Protein AF-A0AAV0K2I2-F1 (afdb_monomer_lite)

Structure (mmCIF, N/CA/C/O backbone):
data_AF-A0AAV0K2I2-F1
#
_entry.id   AF-A0AAV0K2I2-F1
#
loop_
_atom_site.group_PDB
_atom_site.id
_atom_site.type_symbol
_atom_site.label_atom_id
_atom_site.label_alt_id
_atom_site.label_comp_id
_atom_site.label_asym_id
_atom_site.label_entity_id
_atom_site.label_seq_id
_atom_site.pdbx_PDB_ins_code
_atom_site.Cartn_x
_atom_site.Cartn_y
_atom_site.Cartn_z
_atom_site.occupancy
_atom_site.B_iso_or_equiv
_atom_site.auth_seq_id
_atom_site.auth_comp_id
_atom_site.auth_asym_id
_atom_site.auth_atom_id
_atom_site.pdbx_PDB_model_num
ATOM 1 N N . MET A 1 1 ? -30.101 -24.162 49.884 1.00 35.00 1 MET A N 1
ATOM 2 C CA . MET A 1 1 ? -31.297 -24.336 49.032 1.00 35.00 1 MET A CA 1
ATOM 3 C C . MET A 1 1 ? -31.261 -23.247 47.976 1.00 35.00 1 MET A C 1
ATOM 5 O O . MET A 1 1 ? -31.091 -22.089 48.327 1.00 35.00 1 MET A O 1
ATOM 9 N N . SER A 1 2 ? -31.258 -23.671 46.714 1.00 37.03 2 SER A N 1
ATOM 10 C CA . SER A 1 2 ? -30.973 -22.891 45.503 1.00 37.03 2 SER A CA 1
ATOM 11 C C . SER A 1 2 ? -31.998 -21.777 45.268 1.00 37.03 2 SER A C 1
ATOM 13 O O . SER A 1 2 ? -33.196 -22.050 45.290 1.00 37.03 2 SER A O 1
ATOM 15 N N . SER A 1 3 ? -31.547 -20.545 45.021 1.00 38.91 3 SER A N 1
ATOM 16 C CA . SER A 1 3 ? -32.378 -19.459 44.493 1.00 38.91 3 SER A CA 1
ATOM 17 C C . SER A 1 3 ? -32.080 -19.279 43.001 1.00 38.91 3 SER A C 1
ATOM 19 O O . SER A 1 3 ? -31.124 -18.620 42.596 1.00 38.91 3 SER A O 1
ATOM 21 N N . ASP A 1 4 ? -32.918 -19.909 42.178 1.00 37.34 4 ASP A N 1
ATOM 22 C CA . ASP A 1 4 ? -32.893 -19.833 40.719 1.00 37.34 4 ASP A CA 1
ATOM 23 C C . ASP A 1 4 ? -33.157 -18.401 40.226 1.00 37.34 4 ASP A C 1
ATOM 25 O O . ASP A 1 4 ? -34.293 -17.922 40.205 1.00 37.34 4 ASP A O 1
ATOM 29 N N . CYS A 1 5 ? -32.113 -17.724 39.746 1.00 36.72 5 CYS A N 1
ATOM 30 C CA . CYS A 1 5 ? -32.258 -16.500 38.963 1.00 36.72 5 CYS A CA 1
ATOM 31 C C . CYS A 1 5 ? -32.534 -16.875 37.497 1.00 36.72 5 CYS A C 1
ATOM 33 O O . CYS A 1 5 ? -31.628 -16.985 36.668 1.00 36.72 5 CYS A O 1
ATOM 35 N N . LYS A 1 6 ? -33.808 -17.124 37.173 1.00 38.88 6 LYS A N 1
ATOM 36 C CA . LYS A 1 6 ? -34.256 -17.351 35.792 1.00 38.88 6 LYS A CA 1
ATOM 37 C C . LYS A 1 6 ? -34.177 -16.044 34.996 1.00 38.88 6 LYS A C 1
ATOM 39 O O . LYS A 1 6 ? -35.023 -15.161 35.126 1.00 38.88 6 LYS A O 1
ATOM 44 N N . SER A 1 7 ? -33.160 -15.955 34.143 1.00 47.47 7 SER A N 1
ATOM 45 C CA . SER A 1 7 ? -33.037 -14.979 33.057 1.00 47.47 7 SER A CA 1
ATOM 46 C C . SER A 1 7 ? -34.308 -14.967 32.194 1.00 47.47 7 SER A C 1
ATOM 48 O O . SER A 1 7 ? -34.624 -15.941 31.509 1.00 47.47 7 SER A O 1
ATOM 50 N N . ARG A 1 8 ? -35.061 -13.861 32.231 1.00 41.09 8 ARG A N 1
ATOM 51 C CA . ARG A 1 8 ? -36.208 -13.612 31.344 1.00 41.09 8 ARG A CA 1
ATOM 52 C C . ARG A 1 8 ? -35.704 -13.230 29.947 1.00 41.09 8 ARG A C 1
ATOM 54 O O . ARG A 1 8 ? -35.604 -12.047 29.627 1.00 41.09 8 ARG A O 1
ATOM 61 N N . ARG A 1 9 ? -35.428 -14.217 29.088 1.00 47.22 9 ARG A N 1
ATOM 62 C CA . ARG A 1 9 ? -35.436 -13.998 27.631 1.00 47.22 9 ARG A CA 1
ATOM 63 C C . ARG A 1 9 ? -36.891 -13.838 27.191 1.00 47.22 9 ARG A C 1
ATOM 65 O O . ARG A 1 9 ? -37.672 -14.777 27.289 1.00 47.22 9 ARG A O 1
ATOM 72 N N . ARG A 1 10 ? -37.268 -12.633 26.755 1.00 46.03 10 ARG A N 1
ATOM 73 C CA . ARG A 1 10 ? -38.544 -12.396 26.068 1.00 46.03 10 ARG A CA 1
ATOM 74 C C . ARG A 1 10 ? -38.481 -13.105 24.713 1.00 46.03 10 ARG A C 1
ATOM 76 O O . ARG A 1 10 ? -37.777 -12.643 23.822 1.00 46.03 10 ARG A O 1
ATOM 83 N N . GLU A 1 11 ? -39.192 -14.219 24.573 1.00 44.47 11 GLU A N 1
ATOM 84 C CA . GLU A 1 11 ? -39.529 -14.784 23.266 1.00 44.47 11 GLU A CA 1
ATOM 85 C C . GLU A 1 11 ? -40.553 -13.861 22.605 1.00 44.47 11 GLU A C 1
ATOM 87 O O . GLU A 1 11 ? -41.747 -13.913 22.896 1.00 44.47 11 GLU A O 1
ATOM 92 N N . ASN A 1 12 ? -40.071 -12.965 21.747 1.00 46.53 12 ASN A N 1
ATOM 93 C CA . ASN A 1 12 ? -40.931 -12.179 20.879 1.00 46.53 12 ASN A CA 1
ATOM 94 C C . ASN A 1 12 ? -41.186 -13.004 19.609 1.00 46.53 12 ASN A C 1
ATOM 96 O O . ASN A 1 12 ? -40.369 -13.013 18.693 1.00 46.53 12 ASN A O 1
ATOM 100 N N . LYS A 1 13 ? -42.296 -13.750 19.576 1.00 50.81 13 LYS A N 1
ATOM 101 C CA . LYS A 1 13 ? -42.836 -14.329 18.338 1.00 50.81 13 LYS A CA 1
ATOM 102 C C . LYS A 1 13 ? -43.574 -13.228 17.577 1.00 50.81 13 LYS A C 1
ATOM 104 O O . LYS A 1 13 ? -44.761 -13.014 17.795 1.00 50.81 13 LYS A O 1
ATOM 109 N N . GLY A 1 14 ? -42.870 -12.530 16.700 1.00 45.06 14 GLY A N 1
ATOM 110 C CA . GLY A 1 14 ? -43.462 -11.572 15.773 1.00 45.06 14 GLY A CA 1
ATOM 111 C C . GLY A 1 14 ? -42.484 -11.332 14.642 1.00 45.06 14 GLY A C 1
ATOM 112 O O . GLY A 1 14 ? -41.418 -10.809 14.927 1.00 45.06 14 GLY A O 1
ATOM 113 N N . SER A 1 15 ? -42.848 -11.791 13.435 1.00 50.81 15 SER A N 1
ATOM 114 C CA . SER A 1 15 ? -42.159 -11.622 12.141 1.00 50.81 15 SER A CA 1
ATOM 115 C C . SER A 1 15 ? -40.630 -11.695 12.192 1.00 50.81 15 SER A C 1
ATOM 117 O O . SER A 1 15 ? -39.989 -10.778 12.691 1.00 50.81 15 SER A O 1
ATOM 119 N N . GLU A 1 16 ? -40.034 -12.734 11.602 1.00 58.53 16 GLU A N 1
ATOM 120 C CA . GLU A 1 16 ? -38.605 -12.741 11.262 1.00 58.53 16 GLU A CA 1
ATOM 121 C C . GLU A 1 16 ? -38.302 -11.600 10.269 1.00 58.53 16 GLU A C 1
ATOM 123 O O . GLU A 1 16 ? -38.146 -11.807 9.068 1.00 58.53 16 GLU A O 1
ATOM 128 N N . GLU A 1 17 ? -38.243 -10.359 10.753 1.00 65.50 17 GLU A N 1
ATOM 129 C CA . GLU A 1 17 ? -37.518 -9.296 10.087 1.00 65.50 17 GLU A CA 1
ATOM 130 C C . GLU A 1 17 ? -36.063 -9.737 10.119 1.00 65.50 17 GLU A C 1
ATOM 132 O O . GLU A 1 17 ? -35.371 -9.637 11.133 1.00 65.50 17 GLU A O 1
ATOM 137 N N . VAL A 1 18 ? -35.633 -10.338 9.011 1.00 73.69 18 VAL A N 1
ATOM 138 C CA . VAL A 1 18 ? -34.246 -10.723 8.791 1.00 73.69 18 VAL A CA 1
ATOM 139 C C . VAL A 1 18 ? -33.391 -9.502 9.115 1.00 73.69 18 VAL A C 1
ATOM 141 O O . VAL A 1 18 ? -33.524 -8.470 8.461 1.00 73.69 18 VAL A O 1
ATOM 144 N N . ASP A 1 19 ? -32.522 -9.598 10.121 1.00 79.56 19 ASP A N 1
ATOM 145 C CA . ASP A 1 19 ? -31.570 -8.534 10.444 1.00 79.56 19 ASP A CA 1
ATOM 146 C C . ASP A 1 19 ? -30.532 -8.450 9.317 1.00 79.56 19 ASP A C 1
ATOM 148 O O . ASP A 1 19 ? -29.495 -9.117 9.318 1.00 79.56 19 ASP A O 1
ATOM 152 N N . ARG A 1 20 ? -30.855 -7.672 8.283 1.00 83.31 20 ARG A N 1
ATOM 153 C CA . ARG A 1 20 ? -30.043 -7.576 7.065 1.00 83.31 20 ARG A CA 1
ATOM 154 C C . ARG A 1 20 ? -28.715 -6.868 7.314 1.00 83.31 20 ARG A C 1
ATOM 156 O O . ARG A 1 20 ? -27.783 -7.106 6.560 1.00 83.31 20 ARG A O 1
ATOM 163 N N . ILE A 1 21 ? -28.625 -6.016 8.340 1.00 82.25 21 ILE A N 1
ATOM 164 C CA . ILE A 1 21 ? -27.429 -5.215 8.640 1.00 82.25 21 ILE A CA 1
ATOM 165 C C . ILE A 1 21 ? -26.379 -6.074 9.347 1.00 82.25 21 ILE A C 1
ATOM 167 O O . ILE A 1 21 ? -25.196 -6.003 9.008 1.00 82.25 21 ILE A O 1
ATOM 171 N N . SER A 1 22 ? -26.790 -6.916 10.298 1.00 83.12 22 SER A N 1
ATOM 172 C CA . SER A 1 22 ? -25.872 -7.839 10.981 1.00 83.12 22 SER A CA 1
ATOM 173 C C . SER A 1 22 ? -25.414 -9.003 10.106 1.00 83.12 22 SER A C 1
ATOM 175 O O . SER A 1 22 ? -24.335 -9.540 10.351 1.00 83.12 22 SER A O 1
ATOM 177 N N . ASN A 1 23 ? -26.218 -9.379 9.107 1.00 85.94 23 ASN A N 1
ATOM 178 C CA . ASN A 1 23 ? -25.956 -10.494 8.193 1.00 85.94 23 ASN A CA 1
ATOM 179 C C . ASN A 1 23 ? -25.194 -10.090 6.917 1.00 85.94 23 ASN A C 1
ATOM 181 O O . ASN A 1 23 ? -25.041 -10.912 6.012 1.00 85.94 23 ASN A O 1
ATOM 185 N N . LEU A 1 24 ? -24.731 -8.839 6.810 1.00 89.31 24 LEU A N 1
ATOM 186 C CA . LEU A 1 24 ? -23.852 -8.440 5.712 1.00 89.31 24 LEU A CA 1
ATOM 187 C C . LEU A 1 24 ? -22.537 -9.242 5.753 1.00 89.31 24 LEU A C 1
ATOM 189 O O . LEU A 1 24 ? -22.028 -9.509 6.845 1.00 89.31 24 LEU A O 1
ATOM 193 N N . PRO A 1 25 ? -21.954 -9.584 4.588 1.00 88.94 25 PRO A N 1
ATOM 194 C CA . PRO A 1 25 ? -20.613 -10.155 4.532 1.00 88.94 25 PRO A CA 1
ATOM 195 C C . PRO A 1 25 ? -19.591 -9.251 5.230 1.00 88.94 25 PRO A C 1
ATOM 197 O O . PRO A 1 25 ? -19.688 -8.021 5.144 1.00 88.94 25 PRO A O 1
ATOM 200 N N . ASP A 1 26 ? -18.598 -9.858 5.886 1.00 83.50 26 ASP A N 1
ATOM 201 C CA . ASP A 1 26 ? -17.554 -9.140 6.627 1.00 83.50 26 ASP A CA 1
ATOM 202 C C . ASP A 1 26 ? -16.884 -8.077 5.729 1.00 83.50 26 ASP A C 1
ATOM 204 O O . ASP A 1 26 ? -16.671 -6.945 6.163 1.00 83.50 26 ASP A O 1
ATOM 208 N N . GLU A 1 27 ? -16.630 -8.398 4.455 1.00 79.25 27 GLU A N 1
ATOM 209 C CA . GLU A 1 27 ? -16.032 -7.496 3.462 1.00 79.25 27 GLU A CA 1
ATOM 210 C C . GLU A 1 27 ? -16.876 -6.236 3.221 1.00 79.25 27 GLU A C 1
ATOM 212 O O . GLU A 1 27 ? -16.339 -5.131 3.166 1.00 79.25 27 GLU A O 1
ATOM 217 N N . VAL A 1 28 ? -18.201 -6.378 3.141 1.00 84.62 28 VAL A N 1
ATOM 218 C CA . VAL A 1 28 ? -19.115 -5.248 2.910 1.00 84.62 28 VAL A CA 1
ATOM 219 C C . VAL A 1 28 ? -19.164 -4.345 4.137 1.00 84.62 28 VAL A C 1
ATOM 221 O O . VAL A 1 28 ? -19.110 -3.122 4.018 1.00 84.62 28 VAL A O 1
ATOM 224 N N . ILE A 1 29 ? -19.214 -4.928 5.338 1.00 84.75 29 ILE A N 1
ATOM 225 C CA . ILE A 1 29 ? -19.166 -4.151 6.582 1.00 84.75 29 ILE A CA 1
ATOM 226 C C . ILE A 1 29 ? -17.834 -3.397 6.679 1.00 84.75 29 ILE A C 1
ATOM 228 O O . ILE A 1 29 ? -17.813 -2.236 7.092 1.00 84.75 29 ILE A O 1
ATOM 232 N N . HIS A 1 30 ? -16.725 -4.019 6.268 1.00 76.50 30 HIS A N 1
ATOM 233 C CA . HIS A 1 30 ? -15.424 -3.356 6.203 1.00 76.50 30 HIS A CA 1
ATOM 234 C C . HIS A 1 30 ? -15.412 -2.165 5.253 1.00 76.50 30 HIS A C 1
ATOM 236 O O . HIS A 1 30 ? -14.915 -1.107 5.638 1.00 76.50 30 HIS A O 1
ATOM 242 N N . GLU A 1 31 ? -15.962 -2.308 4.050 1.00 78.06 31 GLU A N 1
ATOM 243 C CA . GLU A 1 31 ? -16.073 -1.196 3.107 1.00 78.06 31 GLU A CA 1
ATOM 244 C C . GLU A 1 31 ? -16.923 -0.063 3.680 1.00 78.06 31 GLU A C 1
ATOM 246 O O . GLU A 1 31 ? -16.496 1.089 3.650 1.00 78.06 31 GLU A O 1
ATOM 251 N N . ILE A 1 32 ? -18.067 -0.374 4.297 1.00 85.38 32 ILE A N 1
ATOM 252 C CA . ILE A 1 32 ? -18.914 0.645 4.929 1.00 85.38 32 ILE A CA 1
ATOM 253 C C . ILE A 1 32 ? -18.153 1.364 6.044 1.00 85.38 32 ILE A C 1
ATOM 255 O O . ILE A 1 32 ? -18.104 2.591 6.051 1.00 85.38 32 ILE A O 1
ATOM 259 N N . LEU A 1 33 ? -17.511 0.626 6.955 1.00 79.38 33 LEU A N 1
ATOM 260 C CA . LEU A 1 33 ? -16.693 1.213 8.020 1.00 79.38 33 LEU A CA 1
ATOM 261 C C . LEU A 1 33 ? -15.549 2.074 7.461 1.00 79.38 33 LEU A C 1
ATOM 263 O O . LEU A 1 33 ? -15.186 3.069 8.085 1.00 79.38 33 LEU A O 1
ATOM 267 N N . ALA A 1 34 ? -15.011 1.717 6.291 1.00 70.88 34 ALA A N 1
ATOM 268 C CA . ALA A 1 34 ? -13.969 2.463 5.593 1.00 70.88 34 ALA A CA 1
ATOM 269 C C . ALA A 1 34 ? -14.430 3.734 4.887 1.00 70.88 34 ALA A C 1
ATOM 271 O O . ALA A 1 34 ? -13.595 4.604 4.624 1.00 70.88 34 ALA A O 1
ATOM 272 N N . LEU A 1 35 ? -15.726 3.842 4.609 1.00 76.69 35 LEU A N 1
ATOM 273 C CA . LEU A 1 35 ? -16.360 5.030 4.047 1.00 76.69 35 LEU A CA 1
ATOM 274 C C . LEU A 1 35 ? -16.794 6.034 5.122 1.00 76.69 35 LEU A C 1
ATOM 276 O O . LEU A 1 35 ? -17.149 7.161 4.788 1.00 76.69 35 LEU A O 1
ATOM 280 N N . LEU A 1 36 ? -16.778 5.652 6.402 1.00 78.50 36 LEU A N 1
ATOM 281 C CA . LEU A 1 36 ? -17.102 6.567 7.494 1.00 78.50 36 LEU A CA 1
ATOM 282 C C . LEU A 1 36 ? -15.967 7.580 7.687 1.00 78.50 36 LEU A C 1
ATOM 284 O O . LEU A 1 36 ? -14.796 7.212 7.768 1.00 78.50 36 LEU A O 1
ATOM 288 N N . ASN A 1 37 ? -16.330 8.859 7.798 1.00 59.50 37 ASN A N 1
ATOM 289 C CA . ASN A 1 37 ? -15.407 9.999 7.733 1.00 59.50 37 ASN A CA 1
ATOM 290 C C . ASN A 1 37 ? -14.627 10.227 9.033 1.00 59.50 37 ASN A C 1
ATOM 292 O O . ASN A 1 37 ? -13.905 11.211 9.167 1.00 59.50 37 ASN A O 1
ATOM 296 N N . SER A 1 38 ? -14.846 9.392 10.052 1.00 65.31 38 SER A N 1
ATOM 297 C CA . SER A 1 38 ? -14.036 9.439 11.260 1.00 65.31 38 SER A CA 1
ATOM 298 C C . SER A 1 38 ? -14.051 8.116 12.031 1.00 65.31 38 SER A C 1
ATOM 300 O O . SER A 1 38 ? -15.064 7.404 12.056 1.00 65.31 38 SER A O 1
ATOM 302 N N . PRO A 1 39 ? -12.993 7.832 12.815 1.00 68.62 39 PRO A N 1
ATOM 303 C CA . PRO A 1 39 ? -12.967 6.708 13.750 1.00 68.62 39 PRO A CA 1
ATOM 304 C C . PRO A 1 39 ? -14.129 6.743 14.754 1.00 68.62 39 PRO A C 1
ATOM 306 O O . PRO A 1 39 ? -14.561 5.702 15.251 1.00 68.62 39 PRO A O 1
ATOM 309 N N . ARG A 1 40 ? -14.651 7.941 15.058 1.00 70.44 40 ARG A N 1
ATOM 310 C CA . ARG A 1 40 ? 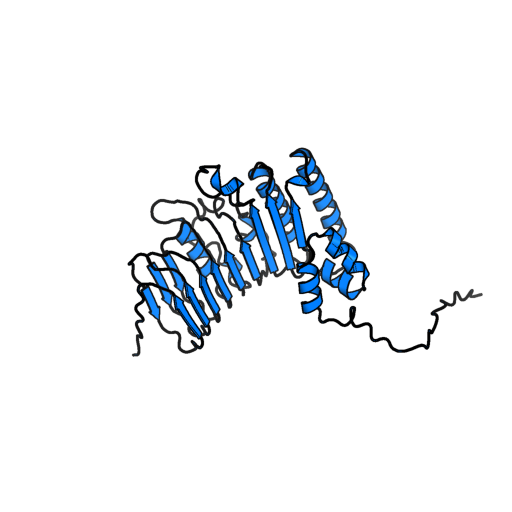-15.801 8.142 15.948 1.00 70.44 40 ARG A CA 1
ATOM 311 C C . ARG A 1 40 ? -17.095 7.634 15.320 1.00 70.44 40 ARG A C 1
ATOM 313 O O . ARG A 1 40 ? -17.890 7.010 16.015 1.00 70.44 40 ARG A O 1
ATOM 320 N N . GLU A 1 41 ? -17.321 7.915 14.043 1.00 76.56 41 GLU A N 1
ATOM 321 C CA . GLU A 1 41 ? -18.481 7.408 13.304 1.00 76.56 41 GLU A CA 1
ATOM 322 C C . GLU A 1 41 ? -18.409 5.893 13.154 1.00 76.56 41 GLU A C 1
ATOM 324 O O . GLU A 1 41 ? -19.384 5.209 13.453 1.00 76.56 41 GLU A O 1
ATOM 329 N N . ALA A 1 42 ? -17.228 5.364 12.831 1.00 76.62 42 ALA A N 1
ATOM 330 C CA . ALA A 1 42 ? -16.989 3.927 12.782 1.00 76.62 42 ALA A CA 1
ATOM 331 C C . ALA A 1 42 ? -17.255 3.244 14.133 1.00 76.62 42 ALA A C 1
ATOM 333 O O . ALA A 1 42 ? -17.938 2.222 14.190 1.00 76.62 42 ALA A O 1
ATOM 334 N N . ALA A 1 43 ? -16.823 3.851 15.243 1.00 76.38 43 ALA A N 1
ATOM 335 C CA . ALA A 1 43 ? -17.129 3.353 16.581 1.00 76.38 43 ALA A CA 1
ATOM 336 C C . ALA A 1 43 ? -18.635 3.394 16.904 1.00 76.38 43 ALA A C 1
ATOM 338 O O . ALA A 1 43 ? -19.140 2.484 17.558 1.00 76.38 43 ALA A O 1
ATOM 339 N N . LYS A 1 44 ? -19.374 4.412 16.443 1.00 82.00 44 LYS A N 1
ATOM 340 C CA . LYS A 1 44 ? -20.837 4.471 16.612 1.00 82.00 44 LYS A CA 1
ATOM 341 C C . LYS A 1 44 ? -21.547 3.397 15.787 1.00 82.00 44 LYS A C 1
ATOM 343 O O . LYS A 1 44 ? -22.409 2.711 16.322 1.00 82.00 44 LYS A O 1
ATOM 348 N N . ALA A 1 45 ? -21.153 3.215 14.526 1.00 84.44 45 ALA A N 1
ATOM 349 C CA . ALA A 1 45 ? -21.676 2.155 13.663 1.00 84.44 45 ALA A CA 1
ATOM 350 C C . ALA A 1 45 ? -21.376 0.758 14.230 1.00 84.44 45 ALA A C 1
ATOM 352 O O . ALA A 1 45 ? -22.158 -0.170 14.066 1.00 84.44 45 ALA A O 1
ATOM 353 N N . SER A 1 46 ? -20.285 0.617 14.986 1.00 82.62 46 SER A N 1
ATOM 354 C CA . SER A 1 46 ? -19.927 -0.635 15.653 1.00 82.62 46 SER A CA 1
ATOM 355 C C . SER A 1 46 ? -20.960 -1.116 16.691 1.00 82.62 46 SER A C 1
ATOM 357 O O . SER A 1 46 ? -20.959 -2.288 17.048 1.00 82.62 46 SER A O 1
ATOM 359 N N . ILE A 1 47 ? -21.870 -0.238 17.141 1.00 85.56 47 ILE A N 1
ATOM 360 C CA . ILE A 1 47 ? -22.959 -0.566 18.078 1.00 85.56 47 ILE A CA 1
ATOM 361 C C . ILE A 1 47 ? -24.101 -1.322 17.375 1.00 85.56 47 ILE A C 1
ATOM 363 O O . ILE A 1 47 ? -24.891 -1.976 18.051 1.00 85.56 47 ILE A O 1
ATOM 367 N N . LEU A 1 48 ? -24.174 -1.276 16.036 1.00 84.81 48 LEU A N 1
ATOM 368 C CA . LEU A 1 48 ? -25.247 -1.905 15.255 1.00 84.81 48 LEU A CA 1
ATOM 369 C C . LEU A 1 48 ? -25.351 -3.411 15.516 1.00 84.81 48 LEU A C 1
ATOM 371 O O . LEU A 1 48 ? -26.460 -3.928 15.603 1.00 84.81 48 LEU A O 1
ATOM 375 N N . SER A 1 49 ? -24.221 -4.105 15.693 1.00 86.44 49 SER A N 1
ATOM 376 C CA . SER A 1 49 ? -24.206 -5.491 16.165 1.00 86.44 49 SER A CA 1
ATOM 377 C C . SER A 1 49 ? -22.831 -5.942 16.653 1.00 86.44 49 SER A C 1
ATOM 379 O O . SER A 1 49 ? -21.812 -5.278 16.444 1.00 86.44 49 SER A O 1
ATOM 381 N N . SER A 1 50 ? -22.775 -7.120 17.278 1.00 82.06 50 SER A N 1
ATOM 382 C CA . SER A 1 50 ? -21.517 -7.744 17.703 1.00 82.06 50 SER A CA 1
ATOM 383 C C . SER A 1 50 ? -20.561 -8.014 16.533 1.00 82.06 50 SER A C 1
ATOM 385 O O . SER A 1 50 ? -19.345 -7.913 16.714 1.00 82.06 50 SER A O 1
ATOM 387 N N . THR A 1 51 ? -21.084 -8.295 15.333 1.00 85.75 51 THR A N 1
ATOM 388 C CA . THR A 1 51 ? -20.293 -8.459 14.104 1.00 85.75 51 THR A CA 1
ATOM 389 C C . THR A 1 51 ? -19.603 -7.151 13.733 1.00 85.75 51 THR A C 1
ATOM 391 O O . THR A 1 51 ? -18.384 -7.133 13.573 1.00 85.75 51 THR A O 1
ATOM 394 N N . TRP A 1 52 ? -20.343 -6.040 13.695 1.00 89.31 52 TRP A N 1
ATOM 395 C CA . TRP A 1 52 ? -19.795 -4.715 13.393 1.00 89.31 52 TRP A CA 1
ATOM 396 C C . TRP A 1 52 ? -18.757 -4.274 14.431 1.00 89.31 52 TRP A C 1
ATOM 398 O O . TRP A 1 52 ? -17.684 -3.790 14.067 1.00 89.31 52 TRP A O 1
ATOM 408 N N . PHE A 1 53 ? -19.017 -4.521 15.719 1.00 82.56 53 PHE A N 1
ATOM 409 C CA . PHE A 1 53 ? -18.046 -4.292 16.791 1.00 82.56 53 PHE A CA 1
ATOM 410 C C . PHE A 1 53 ? -16.756 -5.096 16.607 1.00 82.56 53 PHE A C 1
ATOM 412 O O . PHE A 1 53 ? -15.650 -4.553 16.713 1.00 82.56 53 PHE A O 1
ATOM 419 N N . ARG A 1 54 ? -16.886 -6.392 16.306 1.00 84.50 54 ARG A N 1
ATOM 420 C CA . ARG A 1 54 ? -15.751 -7.288 16.065 1.00 84.50 54 ARG A CA 1
ATOM 421 C C . ARG A 1 54 ? -14.921 -6.829 14.866 1.00 84.50 54 ARG A C 1
ATOM 423 O O . ARG A 1 54 ? -13.693 -6.815 14.951 1.00 84.50 54 ARG A O 1
ATOM 430 N N . LEU A 1 55 ? -15.576 -6.433 13.777 1.00 81.12 55 LEU A N 1
ATOM 431 C CA . LEU A 1 55 ? -14.914 -6.007 12.545 1.00 81.12 55 LEU A CA 1
ATOM 432 C C . LEU A 1 55 ? -14.222 -4.654 12.692 1.00 81.12 55 LEU A C 1
ATOM 434 O O . LEU A 1 55 ? -13.054 -4.539 12.321 1.00 81.12 55 LEU A O 1
ATOM 438 N N . TRP A 1 56 ? -14.873 -3.678 13.330 1.00 80.69 56 TRP A N 1
ATOM 439 C CA . TRP A 1 56 ? -14.251 -2.396 13.672 1.00 80.69 56 TRP A CA 1
ATOM 440 C C . TRP A 1 56 ? -12.992 -2.581 14.533 1.00 80.69 56 TRP A C 1
ATOM 442 O O . TRP A 1 56 ? -11.982 -1.909 14.324 1.00 80.69 56 TRP A O 1
ATOM 452 N N . ARG A 1 57 ? -13.007 -3.545 15.465 1.00 76.31 57 ARG A N 1
ATOM 453 C CA . ARG A 1 57 ? -11.825 -3.900 16.266 1.00 76.31 57 ARG A CA 1
ATOM 454 C C . ARG A 1 57 ? -10.716 -4.603 15.479 1.00 76.31 57 ARG A C 1
ATOM 456 O O . ARG A 1 57 ? -9.554 -4.458 15.850 1.00 76.31 57 ARG A O 1
ATOM 463 N N . SER A 1 58 ? -11.050 -5.383 14.452 1.00 76.94 58 SER A N 1
ATOM 464 C CA . SER A 1 58 ? -10.069 -6.142 13.665 1.00 76.94 58 SER A CA 1
ATOM 465 C C . SER A 1 58 ? -9.422 -5.302 12.549 1.00 76.94 58 SER A C 1
ATOM 467 O O . SER A 1 58 ? -8.289 -5.591 12.166 1.00 76.94 58 SER A O 1
ATOM 469 N N . TYR A 1 59 ? -10.096 -4.243 12.082 1.00 75.50 59 TYR A N 1
ATOM 470 C CA . TYR A 1 59 ? -9.629 -3.334 11.024 1.00 75.50 59 TYR A CA 1
ATOM 471 C C . TYR A 1 59 ? -9.778 -1.865 11.453 1.00 75.50 59 TYR A C 1
ATOM 473 O O . TYR A 1 59 ? -10.591 -1.129 10.886 1.00 75.50 59 TYR A O 1
ATOM 481 N N . PRO A 1 60 ? -9.043 -1.409 12.481 1.00 73.25 60 PRO A N 1
ATOM 482 C CA . PRO A 1 60 ? -9.107 -0.021 12.899 1.00 73.25 60 PRO A CA 1
ATOM 483 C C . PRO A 1 60 ? -8.640 0.922 11.787 1.00 73.25 60 PRO A C 1
ATOM 485 O O . PRO A 1 60 ? -7.566 0.759 11.201 1.00 73.25 60 PRO A O 1
ATOM 488 N N . ILE A 1 61 ? -9.443 1.959 11.570 1.00 73.00 61 ILE A N 1
ATOM 489 C CA . ILE A 1 61 ? -9.087 3.123 10.767 1.00 73.00 61 ILE A CA 1
ATOM 490 C C . ILE A 1 61 ? -8.790 4.245 11.746 1.00 73.00 61 ILE A C 1
ATOM 492 O O . ILE A 1 61 ? -9.633 4.606 12.568 1.00 73.00 61 ILE A O 1
ATOM 496 N N . LEU A 1 62 ? -7.563 4.743 11.694 1.00 74.62 62 LEU A N 1
ATOM 497 C CA . LEU A 1 62 ? -7.047 5.790 12.555 1.00 74.62 62 LEU A CA 1
ATOM 498 C C . LEU A 1 62 ? -6.803 7.019 11.689 1.00 74.62 62 LEU A C 1
ATOM 500 O O . LEU A 1 62 ? -5.875 7.040 10.886 1.00 74.62 62 LEU A O 1
ATOM 504 N N . GLU A 1 63 ? -7.663 8.016 11.829 1.00 73.62 63 GLU A N 1
ATOM 505 C CA . GLU A 1 63 ? -7.583 9.254 11.063 1.00 73.62 63 GLU A CA 1
ATOM 506 C C . GLU A 1 63 ? -7.217 10.410 11.982 1.00 73.62 63 GLU A C 1
ATOM 508 O O . GLU A 1 63 ? -7.845 10.625 13.024 1.00 73.62 63 GLU A O 1
ATOM 513 N N . PHE A 1 64 ? -6.172 11.126 11.588 1.00 72.38 64 PHE A N 1
A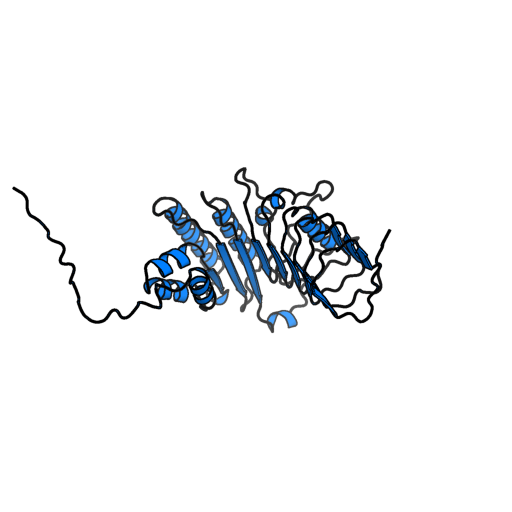TOM 514 C CA . PHE A 1 64 ? -5.558 12.187 12.361 1.00 72.38 64 PHE A CA 1
ATOM 515 C C . PHE A 1 64 ? -5.611 13.474 11.561 1.00 72.38 64 PHE A C 1
ATOM 517 O O . PHE A 1 64 ? -4.970 13.586 10.519 1.00 72.38 64 PHE A O 1
ATOM 524 N N . HIS A 1 65 ? -6.350 14.452 12.076 1.00 73.19 65 HIS A N 1
ATOM 525 C CA . HIS A 1 65 ? -6.361 15.793 11.508 1.00 73.19 65 HIS A CA 1
ATOM 526 C C . HIS A 1 65 ? -5.483 16.695 12.356 1.00 73.19 65 HIS A C 1
ATOM 528 O O . HIS A 1 65 ? -5.628 16.747 13.580 1.00 73.19 65 HIS A O 1
ATOM 534 N N . ASP A 1 66 ? -4.615 17.456 11.708 1.00 68.94 66 ASP A N 1
ATOM 535 C CA . ASP A 1 66 ? -3.733 18.386 12.401 1.00 68.94 66 ASP A CA 1
ATOM 536 C C . ASP A 1 66 ? -4.511 19.499 13.145 1.00 68.94 66 ASP A C 1
ATOM 538 O O . ASP A 1 66 ? -4.086 20.033 14.169 1.00 68.94 66 ASP A O 1
ATOM 542 N N . THR A 1 67 ? -5.738 19.780 12.711 1.00 67.31 67 THR A N 1
ATOM 543 C CA . THR A 1 67 ? -6.666 20.698 13.381 1.00 67.31 67 THR A CA 1
ATOM 544 C C . THR A 1 67 ? -7.157 20.214 14.747 1.00 67.31 67 THR A C 1
ATOM 546 O O . THR A 1 67 ? -7.636 21.030 15.538 1.00 67.31 67 THR A O 1
ATOM 549 N N . GLN A 1 68 ? -7.036 18.918 15.055 1.00 68.62 68 GLN A N 1
ATOM 550 C CA . GLN A 1 68 ? -7.480 18.346 16.332 1.00 68.62 68 GLN A CA 1
ATOM 551 C C . GLN A 1 68 ? -6.540 18.674 17.494 1.00 68.62 68 GLN A C 1
ATOM 553 O O . GLN A 1 68 ? -6.946 18.554 18.652 1.00 68.62 68 GLN A O 1
ATOM 558 N N . PHE A 1 69 ? -5.307 19.105 17.218 1.00 67.12 69 PHE A N 1
ATOM 559 C CA . PHE A 1 69 ? -4.312 19.342 18.256 1.00 67.12 69 PHE A CA 1
ATOM 560 C C . PHE A 1 69 ? -3.806 20.777 18.193 1.00 67.12 69 PHE A C 1
ATOM 562 O O . PHE A 1 69 ? -3.462 21.308 17.141 1.00 67.12 69 PHE A O 1
ATOM 569 N N . LYS A 1 70 ? -3.789 21.421 19.361 1.00 67.56 70 LYS A N 1
ATOM 570 C CA . LYS A 1 70 ? -3.467 22.847 19.497 1.00 67.56 70 LYS A CA 1
ATOM 571 C C . LYS A 1 70 ? -1.971 23.096 19.717 1.00 67.56 70 LYS A C 1
ATOM 573 O O . LYS A 1 70 ? -1.535 24.238 19.640 1.00 67.56 70 LYS A O 1
ATOM 578 N N . SER A 1 71 ? -1.195 22.056 20.039 1.00 68.00 71 SER A N 1
ATOM 579 C CA . SER A 1 71 ? 0.247 22.144 20.313 1.00 68.00 71 SER A CA 1
ATOM 580 C C . SER A 1 71 ? 0.956 20.785 20.235 1.00 68.00 71 SER A C 1
ATOM 582 O O . SER A 1 71 ? 0.337 19.735 20.427 1.00 68.00 71 SER A O 1
ATOM 584 N N . THR A 1 72 ? 2.284 20.791 20.081 1.00 65.44 72 THR A N 1
ATOM 585 C CA . THR A 1 72 ? 3.143 19.591 20.159 1.00 65.44 72 THR A CA 1
ATOM 586 C C . THR A 1 72 ? 2.937 18.790 21.448 1.00 65.44 72 THR A C 1
ATOM 588 O O . THR A 1 72 ? 2.978 17.560 21.439 1.00 65.44 72 THR A O 1
ATOM 591 N N . GLN A 1 73 ? 2.672 19.469 22.568 1.00 72.06 73 GLN A N 1
ATOM 592 C CA . GLN A 1 73 ? 2.439 18.812 23.854 1.00 72.06 73 GLN A CA 1
ATOM 593 C C . GLN A 1 73 ? 1.117 18.035 23.870 1.00 72.06 73 GLN A C 1
ATOM 595 O O . GLN A 1 73 ? 1.054 16.942 24.431 1.00 72.06 73 GLN A O 1
ATOM 600 N N . SER A 1 74 ? 0.076 18.559 23.212 1.00 70.88 74 SER A N 1
ATOM 601 C CA . SER A 1 74 ? -1.196 17.842 23.066 1.00 70.88 74 SER A CA 1
ATOM 602 C C . SER A 1 74 ? -1.069 16.592 22.190 1.00 70.88 74 SER A C 1
ATOM 604 O O . SER A 1 74 ? -1.709 15.586 22.489 1.00 70.88 74 SER A O 1
ATOM 606 N N . VAL A 1 75 ? -0.176 16.607 21.191 1.00 65.44 75 VAL A N 1
ATOM 607 C CA . VAL A 1 75 ? 0.169 15.406 20.415 1.00 65.44 75 VAL A CA 1
ATOM 608 C C . VAL A 1 75 ? 0.854 14.387 21.316 1.00 65.44 75 VAL A C 1
ATOM 610 O O . VAL A 1 75 ? 0.333 13.288 21.466 1.00 65.44 75 VAL A O 1
ATOM 613 N N . LYS A 1 76 ? 1.949 14.759 22.000 1.00 68.50 76 LYS A N 1
ATOM 614 C CA . LYS A 1 76 ? 2.679 13.863 22.922 1.00 68.50 76 LYS A CA 1
ATOM 615 C C . LYS A 1 76 ? 1.764 13.219 23.971 1.00 68.50 76 LYS A C 1
ATOM 617 O O . LYS A 1 76 ? 1.845 12.014 24.193 1.00 68.50 76 LYS A O 1
ATOM 622 N N . GLY A 1 77 ? 0.868 14.004 24.576 1.00 70.75 77 GLY A N 1
ATOM 623 C CA . GLY A 1 77 ? -0.115 13.508 25.546 1.00 70.75 77 GLY A CA 1
ATOM 624 C C . GLY A 1 77 ? -1.153 12.557 24.938 1.00 70.75 77 GLY A C 1
ATOM 625 O O . GLY A 1 77 ? -1.575 11.590 25.575 1.00 70.75 77 GLY A O 1
ATOM 626 N N . PHE A 1 78 ? -1.548 12.780 23.686 1.00 71.38 78 PHE A N 1
ATOM 627 C CA . PHE A 1 78 ? -2.387 11.832 22.964 1.00 71.38 78 PHE A CA 1
ATOM 628 C C . PHE A 1 78 ? -1.636 10.540 22.640 1.00 71.38 78 PHE A C 1
ATOM 630 O O . PHE A 1 78 ? -2.197 9.469 22.859 1.00 71.38 78 PHE A O 1
ATOM 637 N N . VAL A 1 79 ? -0.376 10.612 22.186 1.00 66.12 79 VAL A N 1
ATOM 638 C CA . VAL A 1 79 ? 0.446 9.422 21.898 1.00 66.12 79 VAL A CA 1
ATOM 639 C C . VAL A 1 79 ? 0.604 8.565 23.144 1.00 66.12 79 VAL A C 1
ATOM 641 O O . VAL A 1 79 ? 0.397 7.357 23.081 1.00 66.12 79 VAL A O 1
ATOM 644 N N . SER A 1 80 ? 0.916 9.174 24.292 1.00 68.62 80 SER A N 1
ATOM 645 C CA . SER A 1 80 ? 1.069 8.440 25.551 1.00 68.62 80 SER A CA 1
ATOM 646 C C . SER A 1 80 ? -0.241 7.774 25.980 1.00 68.62 80 SER A C 1
ATOM 648 O O . SER A 1 80 ? -0.242 6.598 26.338 1.00 68.62 80 SER A O 1
ATOM 650 N N . THR A 1 81 ? -1.370 8.475 25.843 1.00 69.12 81 THR A N 1
ATOM 651 C CA . THR A 1 81 ? -2.705 7.925 26.125 1.00 69.12 81 THR A CA 1
ATOM 652 C C . THR A 1 81 ? -3.072 6.797 25.156 1.00 69.12 81 THR A C 1
ATOM 654 O O . THR A 1 81 ? -3.648 5.782 25.554 1.00 69.12 81 THR A O 1
ATOM 657 N N . ALA A 1 82 ? -2.764 6.959 23.868 1.00 66.25 82 ALA A N 1
ATOM 658 C CA . ALA A 1 82 ? -2.986 5.944 22.850 1.00 66.25 82 ALA A CA 1
ATOM 659 C C . ALA A 1 82 ? -2.139 4.707 23.157 1.00 66.25 82 ALA A C 1
ATOM 661 O O . ALA A 1 82 ? -2.696 3.616 23.236 1.00 66.25 82 ALA A O 1
ATOM 662 N N . ARG A 1 83 ? -0.840 4.883 23.426 1.00 66.62 83 ARG A N 1
ATOM 663 C CA . ARG A 1 83 ? 0.096 3.838 23.858 1.00 66.62 83 ARG A CA 1
ATOM 664 C C . ARG A 1 83 ? -0.448 3.075 25.062 1.00 66.62 83 ARG A C 1
ATOM 666 O O . ARG A 1 83 ? -0.587 1.862 24.986 1.00 66.62 83 ARG A O 1
ATOM 673 N N . GLU A 1 84 ? -0.861 3.767 26.121 1.00 67.44 84 GLU A N 1
ATOM 674 C CA . GLU A 1 84 ? -1.452 3.152 27.316 1.00 67.44 84 GLU A CA 1
ATOM 675 C C . GLU A 1 84 ? -2.720 2.341 26.987 1.00 67.44 84 GLU A C 1
ATOM 677 O O . GLU A 1 84 ? -2.857 1.184 27.392 1.00 67.44 84 GLU A O 1
ATOM 682 N N . LYS A 1 85 ? -3.646 2.907 26.201 1.00 65.12 85 LYS A N 1
ATOM 683 C CA . LYS A 1 85 ? -4.884 2.221 25.795 1.00 65.12 85 LYS A CA 1
ATOM 684 C C . LYS A 1 85 ? -4.624 1.035 24.863 1.00 65.12 85 LYS A C 1
ATOM 686 O O . LYS A 1 85 ? -5.334 0.034 24.956 1.00 65.12 85 LYS A O 1
ATOM 691 N N . PHE A 1 86 ? -3.647 1.130 23.964 1.00 60.94 86 PHE A N 1
ATOM 692 C CA . PHE A 1 86 ? -3.256 0.041 23.070 1.00 60.94 86 PHE A CA 1
ATOM 693 C C . PHE A 1 86 ? -2.560 -1.089 23.834 1.00 60.94 86 PHE A C 1
ATOM 695 O O . PHE A 1 86 ? -2.914 -2.245 23.597 1.00 60.94 86 PHE A O 1
ATOM 702 N N . SER A 1 87 ? -1.685 -0.771 24.793 1.00 61.94 87 SER A N 1
ATOM 703 C CA . SER A 1 87 ? -1.035 -1.751 25.676 1.00 61.94 87 SER A CA 1
ATOM 704 C C . SER A 1 87 ? -2.029 -2.456 26.605 1.00 61.94 87 SER A C 1
ATOM 706 O O . SER A 1 87 ? -1.938 -3.663 26.808 1.00 61.94 87 SER A O 1
ATOM 708 N N . ARG A 1 88 ? -3.051 -1.753 27.114 1.00 58.56 88 ARG A N 1
ATOM 709 C CA . ARG A 1 88 ? -4.141 -2.384 27.888 1.00 58.56 88 ARG A CA 1
ATOM 710 C C . ARG A 1 88 ? -5.019 -3.315 27.046 1.00 58.56 88 ARG A C 1
ATOM 712 O O . ARG A 1 88 ? -5.608 -4.255 27.568 1.00 58.56 88 ARG A O 1
ATOM 719 N N . ARG A 1 89 ? -5.127 -3.071 25.735 1.00 56.12 89 ARG A N 1
ATOM 720 C CA . ARG A 1 89 ? -5.904 -3.923 24.816 1.00 56.12 89 ARG A CA 1
ATOM 721 C C . ARG A 1 89 ? -5.206 -5.237 24.461 1.00 56.12 89 ARG A C 1
ATOM 723 O O . ARG A 1 89 ? -5.894 -6.134 23.987 1.00 56.12 89 ARG A O 1
ATOM 730 N N . SER A 1 90 ? -3.891 -5.359 24.654 1.00 53.19 90 SER A N 1
ATOM 731 C CA . SER A 1 90 ? -3.149 -6.601 24.372 1.00 53.19 90 SER A CA 1
ATOM 732 C C . SER A 1 90 ? -3.388 -7.730 25.379 1.00 53.19 90 SER A C 1
ATOM 734 O O . SER A 1 90 ? -3.041 -8.860 25.062 1.00 53.19 90 SER A O 1
ATOM 736 N N . ASP A 1 91 ? -3.994 -7.453 26.537 1.00 48.84 91 ASP A N 1
ATOM 737 C CA . ASP A 1 91 ? -4.036 -8.407 27.657 1.00 48.84 91 ASP A CA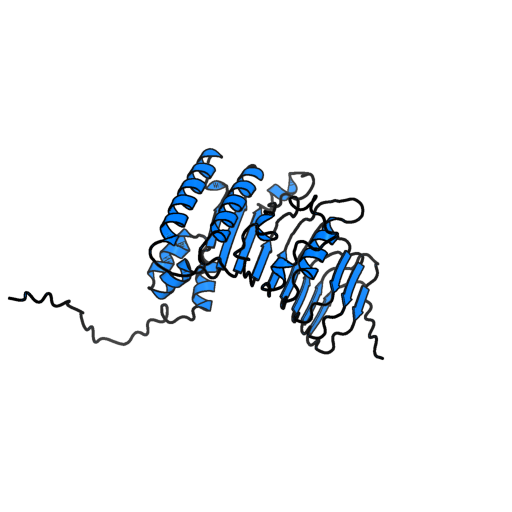 1
ATOM 738 C C . ASP A 1 91 ? -5.364 -9.199 27.767 1.00 48.84 91 ASP A C 1
ATOM 740 O O . ASP A 1 91 ? -5.361 -10.392 28.033 1.00 48.84 91 ASP A O 1
ATOM 744 N N . GLY A 1 92 ? -6.533 -8.605 27.478 1.00 51.22 92 GLY A N 1
ATOM 745 C CA . GLY A 1 92 ? -7.794 -9.191 27.986 1.00 51.22 92 GLY A CA 1
ATOM 746 C C . GLY A 1 92 ? -8.839 -9.736 27.002 1.00 51.22 92 GLY A C 1
ATOM 747 O O . GLY A 1 92 ? -9.704 -10.499 27.416 1.00 51.22 92 GLY A O 1
ATOM 748 N N . THR A 1 93 ? -8.868 -9.328 25.725 1.00 53.25 93 THR A N 1
ATOM 749 C CA . THR A 1 93 ? -9.986 -9.684 24.809 1.00 53.25 93 THR A CA 1
ATOM 750 C C . THR A 1 93 ? -9.511 -9.856 23.361 1.00 53.25 93 THR A C 1
ATOM 752 O O . THR A 1 93 ? -9.454 -8.902 22.584 1.00 53.25 93 THR A O 1
ATOM 755 N N . LEU A 1 94 ? -9.132 -11.091 23.016 1.00 60.50 94 LEU A N 1
ATOM 756 C CA . LEU A 1 94 ? -8.445 -11.513 21.787 1.00 60.50 94 LEU A CA 1
ATOM 757 C C . LEU A 1 94 ? -9.303 -11.368 20.514 1.00 60.50 94 LEU A C 1
ATOM 759 O O . LEU A 1 94 ? -9.858 -12.340 20.011 1.00 60.50 94 LEU A O 1
ATOM 763 N N . ILE A 1 95 ? -9.370 -10.166 19.942 1.00 65.31 95 ILE A N 1
ATOM 764 C CA . ILE A 1 95 ? -9.679 -10.004 18.512 1.00 65.31 95 ILE A CA 1
ATOM 765 C C . ILE A 1 95 ? -8.365 -9.645 17.812 1.00 65.31 95 ILE A C 1
ATOM 767 O O . ILE A 1 95 ? -7.844 -8.549 18.040 1.00 65.31 95 ILE A O 1
ATOM 771 N N . PRO A 1 96 ? -7.793 -10.550 16.994 1.00 71.00 96 PRO A N 1
ATOM 772 C CA . PRO A 1 96 ? -6.609 -10.249 16.204 1.00 71.00 96 PRO A CA 1
ATOM 773 C C . PRO A 1 96 ? -6.873 -9.065 15.273 1.00 71.00 96 PRO A C 1
ATOM 775 O O . PRO A 1 96 ? -7.901 -9.006 14.590 1.00 71.00 96 PRO A O 1
ATOM 778 N N . MET A 1 97 ? -5.934 -8.125 15.237 1.00 74.94 97 MET A N 1
ATOM 779 C CA . MET A 1 97 ? -5.969 -7.026 14.280 1.00 74.94 97 MET A CA 1
ATOM 780 C C . MET A 1 97 ? -5.492 -7.577 12.937 1.00 74.94 97 MET A C 1
ATOM 782 O O . MET A 1 97 ? -4.358 -8.038 12.838 1.00 74.94 97 MET A O 1
ATOM 786 N N . LYS A 1 98 ? -6.364 -7.599 11.930 1.00 79.19 98 LYS A N 1
ATOM 787 C CA . LYS A 1 98 ? -6.050 -8.115 10.593 1.00 79.19 98 LYS A CA 1
ATOM 788 C C . LYS A 1 98 ? -5.428 -7.029 9.718 1.00 79.19 98 LYS A C 1
ATOM 790 O O . LYS A 1 98 ? -4.432 -7.304 9.052 1.00 79.19 98 LYS A O 1
ATOM 795 N N . ALA A 1 99 ? -5.945 -5.806 9.795 1.00 79.62 99 ALA A N 1
ATOM 796 C CA . ALA A 1 99 ? -5.403 -4.651 9.090 1.00 79.62 99 ALA A CA 1
ATOM 797 C C . ALA A 1 99 ? -5.358 -3.415 9.984 1.00 79.62 99 ALA A C 1
ATOM 799 O O . ALA A 1 99 ? -6.061 -3.341 10.989 1.00 79.62 99 ALA A O 1
ATOM 800 N N . VAL A 1 100 ? -4.581 -2.416 9.586 1.00 80.00 100 VAL A N 1
ATOM 801 C CA . VAL A 1 100 ? -4.678 -1.063 10.130 1.00 80.00 100 VAL A CA 1
ATOM 802 C C . VAL A 1 100 ? -4.552 -0.055 9.000 1.00 80.00 100 VAL A C 1
ATOM 804 O O . VAL A 1 100 ? -3.659 -0.158 8.158 1.00 80.00 100 VAL A O 1
ATOM 807 N N . ARG A 1 101 ? -5.448 0.932 8.989 1.00 81.69 101 ARG A N 1
ATOM 808 C CA . ARG A 1 101 ? -5.330 2.096 8.114 1.00 81.69 101 ARG A CA 1
ATOM 809 C C . ARG A 1 101 ? -5.011 3.319 8.954 1.00 81.69 101 ARG A C 1
ATOM 811 O O . ARG A 1 101 ? -5.726 3.600 9.912 1.00 81.69 101 ARG A O 1
ATOM 818 N N . ILE A 1 102 ? -3.964 4.044 8.586 1.00 78.62 102 ILE A N 1
ATOM 819 C CA . ILE A 1 102 ? -3.542 5.279 9.233 1.00 78.62 102 ILE A CA 1
ATOM 820 C C . ILE A 1 102 ? -3.601 6.406 8.207 1.00 78.62 102 ILE A C 1
ATOM 822 O O . ILE A 1 102 ? -2.894 6.382 7.203 1.00 78.62 102 ILE A O 1
ATOM 826 N N . LYS A 1 103 ? -4.458 7.390 8.464 1.00 77.06 103 LYS A N 1
ATOM 827 C CA . LYS A 1 103 ? -4.634 8.573 7.625 1.00 77.06 103 LYS A CA 1
ATOM 828 C C . LYS A 1 103 ? -4.159 9.816 8.365 1.00 77.06 103 LYS A C 1
ATOM 830 O O . LYS A 1 103 ? -4.582 10.054 9.495 1.00 77.06 103 LYS A O 1
ATOM 835 N N . PHE A 1 104 ? -3.331 10.616 7.713 1.00 73.75 104 PHE A N 1
ATOM 836 C CA . PHE A 1 104 ? -2.936 11.944 8.170 1.00 73.75 104 PHE A CA 1
ATOM 837 C C . PHE A 1 104 ? -3.570 12.989 7.272 1.00 73.75 104 PHE A C 1
ATOM 839 O O . PHE A 1 104 ? -3.411 12.908 6.065 1.00 73.75 104 PHE A O 1
ATOM 846 N N . ASN A 1 105 ? -4.250 13.972 7.846 1.00 73.00 105 ASN A N 1
ATOM 847 C CA . ASN A 1 105 ? -4.816 15.100 7.122 1.00 73.00 105 ASN A CA 1
ATOM 848 C C . ASN A 1 105 ? -4.203 16.393 7.676 1.00 73.00 105 ASN A C 1
ATOM 850 O O . ASN A 1 105 ? -4.407 16.737 8.845 1.00 73.00 105 ASN A O 1
ATOM 854 N N . VAL A 1 106 ? -3.401 17.072 6.855 1.00 68.88 106 VAL A N 1
ATOM 855 C CA . VAL A 1 106 ? -2.603 18.238 7.260 1.00 68.88 106 VAL A CA 1
ATOM 856 C C . VAL A 1 106 ? -3.147 19.503 6.584 1.00 68.88 106 VAL A C 1
ATOM 858 O O . VAL A 1 106 ? -3.025 19.667 5.368 1.00 68.88 106 VAL A O 1
ATOM 861 N N . GLN A 1 107 ? -3.734 20.407 7.377 1.00 68.88 107 GLN A N 1
ATOM 862 C CA . GLN A 1 107 ? -4.432 21.627 6.943 1.00 68.88 107 GLN A CA 1
ATOM 863 C C . GLN A 1 107 ? -3.818 22.936 7.471 1.00 68.88 107 GLN A C 1
ATOM 865 O O . GLN A 1 107 ? -4.050 23.997 6.901 1.00 68.88 107 GLN A O 1
ATOM 870 N N . LYS A 1 108 ? -3.084 22.924 8.587 1.00 61.03 108 LYS A N 1
ATOM 871 C CA . LYS A 1 108 ? -2.674 24.125 9.345 1.00 61.03 108 LYS A CA 1
ATOM 872 C C . LYS A 1 108 ? -1.171 24.222 9.627 1.00 61.03 108 LYS A C 1
ATOM 874 O O . LYS A 1 108 ? -0.777 25.031 10.464 1.00 61.03 108 LYS A O 1
ATOM 879 N N . LYS A 1 109 ? -0.328 23.476 8.895 1.00 61.41 109 LYS A N 1
ATOM 880 C CA . LYS A 1 109 ? 1.147 23.455 9.046 1.00 61.41 109 LYS A CA 1
ATOM 881 C C . LYS A 1 109 ? 1.587 22.981 10.440 1.00 61.41 109 LYS A C 1
ATOM 883 O O . LYS A 1 109 ? 2.175 23.728 11.220 1.00 61.41 109 LYS A O 1
ATOM 888 N N . TRP A 1 110 ? 1.362 21.713 10.765 1.00 58.59 110 TRP A N 1
ATOM 889 C CA . TRP A 1 110 ? 2.218 21.092 11.777 1.00 58.59 110 TRP A CA 1
ATOM 890 C C . TRP A 1 110 ? 3.652 20.941 11.257 1.00 58.59 110 TRP A C 1
ATOM 892 O O . TRP A 1 110 ? 3.833 20.671 10.067 1.00 58.59 110 TRP A O 1
ATOM 902 N N . PRO A 1 111 ? 4.668 21.051 12.132 1.00 58.81 111 PRO A N 1
ATOM 903 C CA . PRO A 1 111 ? 5.999 20.543 11.831 1.00 58.81 111 PRO A CA 1
ATOM 904 C C . PRO A 1 111 ? 5.895 19.062 11.450 1.00 58.81 111 PRO A C 1
ATOM 906 O O . PRO A 1 111 ? 5.398 18.245 12.233 1.00 58.81 111 PRO A O 1
ATOM 909 N N . LEU A 1 112 ? 6.328 18.718 10.234 1.00 58.16 112 LEU A N 1
ATOM 910 C CA . LEU A 1 112 ? 6.270 17.351 9.707 1.00 58.16 112 LEU A CA 1
ATOM 911 C C . LEU A 1 112 ? 7.031 16.364 10.606 1.00 58.16 112 LEU A C 1
ATOM 913 O O . LEU A 1 112 ? 6.657 15.193 10.651 1.00 58.16 112 LEU A O 1
ATOM 917 N N . GLU A 1 113 ? 8.018 16.836 11.381 1.00 59.62 113 GLU A N 1
ATOM 918 C CA . GLU A 1 113 ? 8.761 16.002 12.332 1.00 59.62 113 GLU A CA 1
ATOM 919 C C . GLU A 1 113 ? 7.875 15.439 13.456 1.00 59.62 113 GLU A C 1
ATOM 921 O O . GLU A 1 113 ? 8.130 14.357 13.983 1.00 59.62 113 GLU A O 1
ATOM 926 N N . ILE A 1 114 ? 6.813 16.157 13.837 1.00 62.94 114 ILE A N 1
ATOM 927 C CA . ILE A 1 114 ? 5.882 15.702 14.879 1.00 62.94 114 ILE A CA 1
ATOM 928 C C . ILE A 1 114 ? 4.971 14.606 14.325 1.00 62.94 114 ILE A C 1
ATOM 930 O O . ILE A 1 114 ? 4.718 13.617 15.014 1.00 62.94 114 ILE A O 1
ATOM 934 N N . CYS A 1 115 ? 4.509 14.754 13.079 1.00 62.72 115 CYS A N 1
ATOM 935 C CA . CYS A 1 115 ? 3.741 13.718 12.391 1.00 62.72 115 CYS A CA 1
ATOM 936 C C . CYS A 1 115 ? 4.581 12.448 12.202 1.00 62.72 115 CYS A C 1
ATOM 938 O O . CYS A 1 115 ? 4.087 11.359 12.491 1.00 62.72 115 CYS A O 1
ATOM 940 N N . SER A 1 116 ? 5.845 12.588 11.772 1.00 63.09 116 SER A N 1
ATOM 941 C CA . SER A 1 116 ? 6.778 11.461 11.619 1.00 63.09 116 SER A CA 1
ATOM 942 C C . SER A 1 116 ? 7.039 10.749 12.935 1.00 63.09 116 SER A C 1
ATOM 944 O O . SER A 1 116 ? 6.821 9.547 13.016 1.00 63.09 116 SER A O 1
ATOM 946 N N . ALA A 1 117 ? 7.388 11.479 13.997 1.00 67.00 117 ALA A N 1
ATOM 947 C CA . ALA A 1 117 ? 7.634 10.868 15.301 1.00 67.00 117 ALA A CA 1
ATOM 948 C C . ALA A 1 117 ? 6.399 10.124 15.841 1.00 67.00 117 ALA A C 1
ATOM 950 O O . ALA A 1 117 ? 6.516 9.031 16.391 1.00 67.00 117 ALA A O 1
ATOM 951 N N . PHE A 1 118 ? 5.200 10.685 15.652 1.00 70.06 118 PHE A N 1
ATOM 952 C CA . PHE A 1 118 ? 3.963 10.037 16.076 1.00 70.06 118 PHE A CA 1
ATOM 953 C C . PHE A 1 118 ? 3.676 8.737 15.318 1.00 70.06 118 PHE A C 1
ATOM 955 O O . PHE A 1 118 ? 3.267 7.745 15.926 1.00 70.06 118 PHE A O 1
ATOM 962 N N . LEU A 1 119 ? 3.851 8.727 13.996 1.00 69.19 119 LEU A N 1
ATOM 963 C CA . LEU A 1 119 ? 3.616 7.514 13.224 1.00 69.19 119 LEU A CA 1
ATOM 964 C C . LEU A 1 119 ? 4.716 6.473 13.461 1.00 69.19 119 LEU A C 1
ATOM 966 O O . LEU A 1 119 ? 4.391 5.291 13.503 1.00 69.19 119 LEU A O 1
ATOM 970 N N . ASP A 1 120 ? 5.963 6.885 13.690 1.00 70.12 120 ASP A N 1
ATOM 971 C CA . ASP A 1 120 ? 7.037 5.989 14.126 1.00 70.12 120 ASP A CA 1
ATOM 972 C C . ASP A 1 120 ? 6.634 5.267 15.423 1.00 70.12 120 ASP A C 1
ATOM 974 O O . ASP A 1 120 ? 6.645 4.034 15.473 1.00 70.12 120 ASP A O 1
ATOM 978 N N . ASP A 1 121 ? 6.155 6.017 16.424 1.00 70.88 121 ASP A N 1
ATOM 979 C CA . ASP A 1 121 ? 5.632 5.466 17.678 1.00 70.88 121 ASP A CA 1
ATOM 980 C C . ASP A 1 121 ? 4.443 4.518 17.439 1.00 70.88 121 ASP A C 1
ATOM 982 O O . ASP A 1 121 ? 4.350 3.452 18.049 1.00 70.88 121 ASP A O 1
ATOM 986 N N . MET A 1 122 ? 3.507 4.889 16.562 1.00 71.81 122 MET A N 1
ATOM 987 C CA . MET A 1 122 ? 2.327 4.073 16.258 1.00 71.81 122 MET A CA 1
ATOM 988 C C . MET A 1 122 ? 2.678 2.795 15.500 1.00 71.81 122 MET A C 1
ATOM 990 O O . MET A 1 122 ? 2.129 1.738 15.805 1.00 71.81 122 MET A O 1
ATOM 994 N N . LEU A 1 123 ? 3.585 2.862 14.530 1.00 71.75 123 LEU A N 1
ATOM 995 C CA . LEU A 1 123 ? 4.036 1.699 13.778 1.00 71.75 123 LEU A CA 1
ATOM 996 C C . LEU A 1 123 ? 4.852 0.764 14.656 1.00 71.75 123 LEU A C 1
ATOM 998 O O . LEU A 1 123 ? 4.664 -0.444 14.555 1.00 71.75 123 LEU A O 1
ATOM 1002 N N . GLU A 1 124 ? 5.664 1.286 15.575 1.00 69.56 124 GLU A N 1
ATOM 1003 C CA . GLU A 1 124 ? 6.316 0.478 16.605 1.00 69.56 124 GLU A CA 1
ATOM 1004 C C . GLU A 1 124 ? 5.288 -0.208 17.521 1.00 69.56 124 GLU A C 1
ATOM 1006 O O . GLU A 1 124 ? 5.393 -1.405 17.798 1.00 69.56 124 GLU A O 1
ATOM 1011 N N . LEU A 1 125 ? 4.233 0.501 17.936 1.00 68.56 125 LEU A N 1
ATOM 1012 C CA . LEU A 1 125 ? 3.151 -0.096 18.726 1.00 68.56 125 LEU A CA 1
ATOM 1013 C C . LEU A 1 125 ? 2.400 -1.190 17.966 1.00 68.56 125 LEU A C 1
ATOM 1015 O O . LEU A 1 125 ? 2.008 -2.192 18.562 1.00 68.56 125 LEU A O 1
ATOM 1019 N N . VAL A 1 126 ? 2.191 -1.007 16.663 1.00 70.00 126 VAL A N 1
ATOM 1020 C CA . VAL A 1 126 ? 1.579 -2.004 15.780 1.00 70.00 126 VAL A CA 1
ATOM 1021 C C . VAL A 1 126 ? 2.513 -3.207 15.584 1.00 70.00 126 VAL A C 1
ATOM 1023 O O . VAL A 1 126 ? 2.038 -4.344 15.613 1.00 70.00 126 VAL A O 1
ATOM 1026 N N . ALA A 1 127 ? 3.819 -2.960 15.441 1.00 67.38 127 ALA A N 1
ATOM 1027 C CA . ALA A 1 127 ? 4.868 -3.968 15.285 1.00 67.38 127 ALA A CA 1
ATOM 1028 C C . ALA A 1 127 ? 4.964 -4.905 16.488 1.00 67.38 127 ALA A C 1
ATOM 1030 O O . ALA A 1 127 ? 5.101 -6.115 16.334 1.00 67.38 127 ALA A O 1
ATOM 1031 N N . ASN A 1 128 ? 4.888 -4.333 17.689 1.00 64.56 128 ASN A N 1
ATOM 1032 C CA . ASN A 1 128 ? 5.149 -5.029 18.946 1.00 64.56 128 ASN A CA 1
ATOM 1033 C C . ASN A 1 128 ? 3.921 -5.764 19.510 1.00 64.56 128 ASN A C 1
ATOM 1035 O O . ASN A 1 128 ? 3.936 -6.224 20.651 1.00 64.56 128 ASN A O 1
ATOM 1039 N N . ARG A 1 129 ? 2.835 -5.891 18.738 1.00 68.25 129 ARG A N 1
ATOM 1040 C CA . ARG A 1 129 ? 1.662 -6.675 19.151 1.00 68.25 129 ARG A CA 1
ATOM 1041 C C . ARG A 1 129 ? 1.968 -8.169 19.066 1.00 68.25 129 ARG A C 1
ATOM 1043 O O . ARG A 1 129 ? 2.593 -8.616 18.112 1.00 68.25 129 ARG A O 1
ATOM 1050 N N . SER A 1 130 ? 1.387 -8.963 19.969 1.00 66.69 130 SER A N 1
ATOM 1051 C CA . SER A 1 130 ? 1.446 -10.435 19.891 1.00 66.69 130 SER A CA 1
ATOM 1052 C C . SER A 1 130 ? 0.886 -10.980 18.568 1.00 66.69 130 SER A C 1
ATOM 1054 O O . SER A 1 130 ? 1.316 -12.023 18.090 1.00 66.69 130 SER A O 1
ATOM 1056 N N . HIS A 1 131 ? -0.063 -10.251 17.969 1.00 71.62 131 HIS A N 1
ATOM 1057 C CA . HIS A 1 131 ? -0.620 -10.516 16.642 1.00 71.62 131 HIS A CA 1
ATOM 1058 C C . HIS A 1 131 ? -0.574 -9.215 15.815 1.00 71.62 131 HIS A C 1
ATOM 1060 O O . HIS A 1 131 ? -1.513 -8.411 15.913 1.00 71.62 131 HIS A O 1
ATOM 1066 N N . PRO A 1 132 ? 0.518 -8.952 15.069 1.00 73.00 132 PRO A N 1
ATOM 1067 C CA . PRO A 1 132 ? 0.626 -7.770 14.221 1.00 73.00 132 PRO A CA 1
ATOM 1068 C C . PRO A 1 132 ? -0.305 -7.891 13.001 1.00 73.00 132 PRO A C 1
ATOM 1070 O O . PRO A 1 132 ? -0.606 -9.009 12.563 1.00 73.00 132 PRO A O 1
ATOM 1073 N N . PRO A 1 133 ? -0.770 -6.762 12.439 1.00 78.06 133 PRO A N 1
ATOM 1074 C CA . PRO A 1 133 ? -1.643 -6.771 11.276 1.00 78.06 133 PRO A CA 1
ATOM 1075 C C . PRO A 1 133 ? -0.911 -7.308 10.047 1.00 78.06 133 PRO A C 1
ATOM 1077 O O . PRO A 1 133 ? 0.298 -7.139 9.880 1.00 78.06 133 PRO A O 1
ATOM 1080 N N . GLN A 1 134 ? -1.674 -7.946 9.167 1.00 83.69 134 GLN A N 1
ATOM 1081 C CA . GLN A 1 134 ? -1.195 -8.451 7.883 1.00 83.69 134 GLN A CA 1
ATOM 1082 C C . GLN A 1 134 ? -1.371 -7.415 6.771 1.00 83.69 134 GLN A C 1
ATOM 1084 O O . GLN A 1 134 ? -0.816 -7.587 5.691 1.00 83.69 134 GLN A O 1
ATOM 1089 N N . GLU A 1 135 ? -2.115 -6.342 7.014 1.00 85.25 135 GLU A N 1
ATOM 1090 C CA . GLU A 1 135 ? -2.338 -5.282 6.038 1.00 85.25 135 GLU A CA 1
ATOM 1091 C C . GLU A 1 135 ? -2.133 -3.920 6.696 1.00 85.25 135 GLU A C 1
ATOM 1093 O O . GLU A 1 135 ? -2.667 -3.649 7.775 1.00 85.25 135 GLU A O 1
ATOM 1098 N N . ILE A 1 136 ? -1.334 -3.073 6.059 1.00 84.38 136 ILE A N 1
ATOM 1099 C CA . ILE A 1 136 ? -1.057 -1.716 6.522 1.00 84.38 136 ILE A CA 1
ATOM 1100 C C . ILE A 1 136 ? -1.324 -0.765 5.361 1.00 84.38 136 ILE A C 1
ATOM 1102 O O . ILE A 1 136 ? -0.776 -0.928 4.272 1.00 84.38 136 ILE A O 1
ATOM 1106 N N . ASP A 1 137 ? -2.164 0.232 5.608 1.00 84.88 137 ASP A N 1
ATOM 1107 C CA . ASP A 1 137 ? -2.468 1.307 4.668 1.00 84.88 137 ASP A CA 1
ATOM 1108 C C . ASP A 1 137 ? -2.136 2.642 5.332 1.00 84.88 137 ASP A C 1
ATOM 1110 O O . ASP A 1 137 ? -2.744 2.995 6.340 1.00 84.88 137 ASP A O 1
ATOM 1114 N N . ILE A 1 138 ? -1.144 3.355 4.809 1.00 80.88 138 ILE A N 1
ATOM 1115 C CA . ILE A 1 138 ? -0.739 4.673 5.294 1.00 80.88 138 ILE A CA 1
ATOM 1116 C C . ILE A 1 138 ? -0.998 5.677 4.183 1.00 80.88 138 ILE A C 1
ATOM 1118 O O . ILE A 1 138 ? -0.456 5.553 3.084 1.00 80.88 138 ILE A O 1
ATOM 1122 N N . ALA A 1 139 ? -1.785 6.700 4.490 1.00 80.25 139 ALA A N 1
ATOM 1123 C CA . ALA A 1 139 ? -2.058 7.792 3.574 1.00 80.25 139 ALA A CA 1
ATOM 1124 C C . ALA A 1 139 ? -1.810 9.136 4.258 1.00 80.25 139 ALA A C 1
ATOM 1126 O O . ALA A 1 139 ? -2.317 9.380 5.354 1.00 80.25 139 ALA A O 1
ATOM 1127 N N . ALA A 1 140 ? -1.051 10.008 3.599 1.00 75.31 140 ALA A N 1
ATOM 1128 C CA . ALA A 1 140 ? -0.941 11.410 3.973 1.00 75.31 140 ALA A CA 1
ATOM 1129 C C . ALA A 1 140 ? -1.709 12.281 2.965 1.00 75.31 140 ALA A C 1
ATOM 1131 O O . ALA A 1 140 ? -1.476 12.260 1.761 1.00 75.31 140 ALA A O 1
ATOM 1132 N N . GLU A 1 141 ? -2.665 13.050 3.452 1.00 73.56 141 GLU A N 1
ATOM 1133 C CA . GLU A 1 141 ? -3.475 13.978 2.678 1.00 73.56 141 GLU A CA 1
ATOM 1134 C C . GLU A 1 141 ? -3.079 15.400 3.086 1.00 73.56 141 GLU A C 1
ATOM 1136 O O . GLU A 1 141 ? -3.196 15.787 4.251 1.00 73.56 141 GLU A O 1
ATOM 1141 N N . PHE A 1 142 ? -2.594 16.186 2.125 1.00 65.94 142 PHE A N 1
ATOM 1142 C CA . PHE A 1 142 ? -2.274 17.601 2.328 1.00 65.94 142 PHE A CA 1
ATOM 1143 C C . PHE A 1 142 ? -3.315 18.469 1.625 1.00 65.94 142 PHE A C 1
ATOM 1145 O O . PHE A 1 142 ? -3.805 18.119 0.547 1.00 65.94 142 PHE A O 1
ATOM 1152 N N . ASP A 1 143 ? -3.637 19.624 2.209 1.00 61.56 143 ASP A N 1
ATOM 1153 C CA . ASP A 1 143 ? -4.467 20.619 1.530 1.00 61.56 143 ASP A CA 1
ATOM 1154 C C . ASP A 1 143 ? -3.791 21.068 0.218 1.00 61.56 143 ASP A C 1
ATOM 1156 O O . ASP A 1 143 ? -2.652 21.552 0.201 1.00 61.56 143 ASP A O 1
ATOM 1160 N N . LYS A 1 144 ? -4.519 20.922 -0.897 1.00 54.69 144 LYS A N 1
ATOM 1161 C CA . LYS A 1 144 ? -4.063 21.235 -2.262 1.00 54.69 144 LYS A CA 1
ATOM 1162 C C . LYS A 1 144 ? -3.606 22.692 -2.427 1.00 54.69 144 LYS A C 1
ATOM 1164 O O . LYS A 1 144 ? -2.829 22.979 -3.336 1.00 54.69 144 LYS A O 1
ATOM 1169 N N . ASN A 1 145 ? -4.060 23.606 -1.567 1.00 50.03 145 ASN A N 1
ATOM 1170 C CA . ASN A 1 145 ? -3.666 25.015 -1.594 1.00 50.03 145 ASN A CA 1
ATOM 1171 C C . ASN A 1 145 ? -2.319 25.272 -0.898 1.00 50.03 145 ASN A C 1
ATOM 1173 O O . ASN A 1 145 ? -1.591 26.173 -1.306 1.00 50.03 145 ASN A O 1
ATOM 1177 N N . ILE A 1 146 ? -1.940 24.456 0.091 1.00 52.94 146 ILE A N 1
ATOM 1178 C CA . ILE A 1 146 ? -0.647 24.566 0.795 1.00 52.94 146 ILE A CA 1
ATOM 1179 C C . ILE A 1 146 ? 0.498 24.071 -0.093 1.00 52.94 146 ILE A C 1
ATOM 1181 O O . ILE A 1 146 ? 1.590 24.640 -0.068 1.00 52.94 146 ILE A O 1
ATOM 1185 N N . GLY A 1 147 ? 0.231 23.068 -0.936 1.00 42.09 147 GLY A N 1
ATOM 1186 C CA . GLY A 1 147 ? 1.200 22.524 -1.891 1.00 42.09 147 GLY A CA 1
ATOM 1187 C C . GLY A 1 147 ? 1.672 23.511 -2.969 1.00 42.09 147 GLY A C 1
ATOM 1188 O O . GLY A 1 147 ? 2.698 23.266 -3.591 1.00 42.09 147 GLY A O 1
ATOM 1189 N N . ARG A 1 148 ? 0.968 24.636 -3.187 1.00 37.62 148 ARG A N 1
ATOM 1190 C CA . ARG A 1 148 ? 1.330 25.653 -4.199 1.00 37.62 148 ARG A CA 1
ATOM 1191 C C . ARG A 1 148 ? 2.162 26.822 -3.662 1.00 37.62 148 ARG A C 1
ATOM 1193 O O . ARG A 1 148 ? 2.862 27.459 -4.438 1.00 37.62 148 ARG A O 1
ATOM 1200 N N . THR A 1 149 ? 2.073 27.143 -2.370 1.00 34.22 149 THR A N 1
ATOM 1201 C CA . THR A 1 149 ? 2.678 28.366 -1.790 1.00 34.22 149 THR A CA 1
ATOM 1202 C C . THR A 1 149 ? 4.068 28.132 -1.200 1.00 34.22 149 THR A C 1
ATOM 1204 O O . THR A 1 149 ? 4.749 29.071 -0.793 1.00 34.22 149 THR A O 1
ATOM 1207 N N . LEU A 1 150 ? 4.505 26.882 -1.116 1.00 37.56 150 LEU A N 1
ATOM 1208 C CA . LEU A 1 150 ? 5.759 26.522 -0.480 1.00 37.56 150 LEU A CA 1
ATOM 1209 C C . LEU A 1 150 ? 6.647 25.904 -1.552 1.00 37.56 150 LEU A C 1
ATOM 1211 O O . LEU A 1 150 ? 6.471 24.744 -1.914 1.00 37.56 150 LEU A O 1
ATOM 1215 N N . ASN A 1 151 ? 7.608 26.694 -2.044 1.00 35.06 151 ASN A N 1
ATOM 1216 C CA . ASN A 1 151 ? 8.845 26.187 -2.637 1.00 35.06 151 ASN A CA 1
ATOM 1217 C C . ASN A 1 151 ? 9.562 25.360 -1.561 1.00 35.06 151 ASN A C 1
ATOM 1219 O O . ASN A 1 151 ? 10.500 25.816 -0.911 1.00 35.06 151 ASN A O 1
ATOM 1223 N N . PHE A 1 152 ? 9.044 24.170 -1.282 1.00 37.81 152 PHE A N 1
ATOM 1224 C CA . PHE A 1 152 ? 9.725 23.204 -0.458 1.00 37.81 152 PHE A CA 1
ATOM 1225 C C . PHE A 1 152 ? 10.910 22.693 -1.257 1.00 37.81 152 PHE A C 1
ATOM 1227 O O . PHE A 1 152 ? 10.795 22.426 -2.451 1.00 37.81 152 PHE A O 1
ATOM 1234 N N . ASN A 1 153 ? 11.997 22.388 -0.563 1.00 39.44 153 ASN A N 1
ATOM 1235 C CA . ASN A 1 153 ? 13.082 21.582 -1.116 1.00 39.44 153 ASN A CA 1
ATOM 1236 C C . ASN A 1 153 ? 12.650 20.113 -1.373 1.00 39.44 153 ASN A C 1
ATOM 1238 O O . ASN A 1 153 ? 13.488 19.222 -1.454 1.00 39.44 153 ASN A O 1
ATOM 1242 N N . GLY A 1 154 ? 11.342 19.857 -1.521 1.00 42.31 154 GLY A N 1
ATOM 1243 C CA . GLY A 1 154 ? 10.860 19.109 -2.678 1.00 42.31 154 GLY A CA 1
ATOM 1244 C C . GLY A 1 154 ? 9.633 18.235 -2.460 1.00 42.31 154 GLY A C 1
ATOM 1245 O O . GLY A 1 154 ? 8.956 17.941 -3.436 1.00 42.31 154 GLY A O 1
ATOM 1246 N N . THR A 1 155 ? 9.343 17.784 -1.236 1.00 47.72 155 THR A N 1
ATOM 1247 C CA . THR A 1 155 ? 8.442 16.624 -1.094 1.00 47.72 155 THR A CA 1
ATOM 1248 C C . THR A 1 155 ? 7.164 16.899 -0.323 1.00 47.72 155 THR A C 1
ATOM 1250 O O . THR A 1 155 ? 6.133 16.357 -0.697 1.00 47.72 155 THR A O 1
ATOM 1253 N N . GLY A 1 156 ? 7.187 17.716 0.739 1.00 52.56 156 GLY A N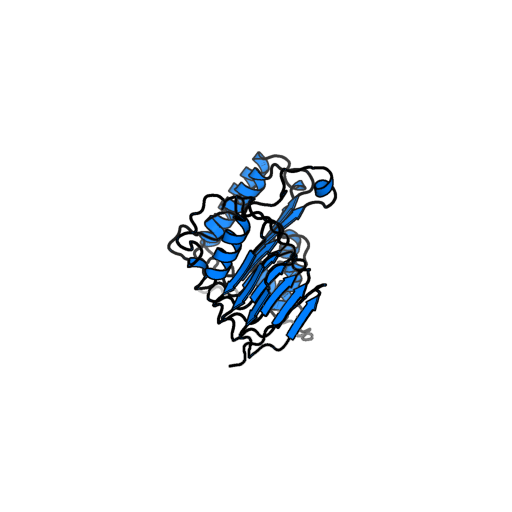 1
ATOM 1254 C CA . GLY A 1 156 ? 6.005 17.934 1.589 1.00 52.56 156 GLY A CA 1
ATOM 1255 C C . GLY A 1 156 ? 5.391 16.639 2.143 1.00 52.56 156 GLY A C 1
ATOM 1256 O O . GLY A 1 156 ? 4.308 16.688 2.705 1.00 52.56 156 GLY A O 1
ATOM 1257 N N . ALA A 1 157 ? 6.072 15.502 1.982 1.00 60.50 157 ALA A N 1
ATOM 1258 C CA . ALA A 1 157 ? 5.532 14.166 2.128 1.00 60.50 157 ALA A CA 1
ATOM 1259 C C . ALA A 1 157 ? 6.024 13.540 3.430 1.00 60.50 157 ALA A C 1
ATOM 1261 O O . ALA A 1 157 ? 7.140 13.780 3.896 1.00 60.50 157 ALA A O 1
ATOM 1262 N N . TYR A 1 158 ? 5.170 12.714 4.019 1.00 70.00 158 TYR A N 1
ATOM 1263 C CA . TYR A 1 158 ? 5.447 12.037 5.277 1.00 70.00 158 TYR A CA 1
ATOM 1264 C C . TYR A 1 158 ? 6.589 11.014 5.117 1.00 70.00 158 TYR A C 1
ATOM 1266 O O . TYR A 1 158 ? 6.469 10.091 4.316 1.00 70.00 158 TYR A O 1
ATOM 1274 N N . SER A 1 159 ? 7.679 11.125 5.881 1.00 75.00 159 SER A N 1
ATOM 1275 C CA . SER A 1 159 ? 8.811 10.189 5.783 1.00 75.00 159 SER A CA 1
ATOM 1276 C C . SER A 1 159 ? 8.541 8.858 6.487 1.00 75.00 159 SER A C 1
ATOM 1278 O O . SER A 1 159 ? 8.366 8.816 7.703 1.00 75.00 159 SER A O 1
ATOM 1280 N N . ILE A 1 160 ? 8.562 7.758 5.733 1.00 75.88 160 ILE A N 1
ATOM 1281 C CA . ILE A 1 160 ? 8.271 6.413 6.246 1.00 75.88 160 ILE A CA 1
ATOM 1282 C C . ILE A 1 160 ? 9.365 5.945 7.215 1.00 75.88 160 ILE A C 1
ATOM 1284 O O . ILE A 1 160 ? 10.546 6.024 6.861 1.00 75.88 160 ILE A O 1
ATOM 1288 N N . PRO A 1 161 ? 9.007 5.396 8.394 1.00 73.69 161 PRO A N 1
ATOM 1289 C CA . PRO A 1 161 ? 9.981 4.818 9.305 1.00 73.69 161 PRO A CA 1
ATOM 1290 C C . PRO A 1 161 ? 10.721 3.656 8.677 1.00 73.69 161 PRO A C 1
ATOM 1292 O O . PRO A 1 161 ? 10.111 2.748 8.100 1.00 73.69 161 PRO A O 1
ATOM 1295 N N . ARG A 1 162 ? 12.024 3.578 8.959 1.00 78.00 162 ARG A N 1
ATOM 1296 C CA . ARG A 1 162 ? 12.817 2.380 8.647 1.00 78.00 162 ARG A CA 1
ATOM 1297 C C . ARG A 1 162 ? 12.176 1.105 9.191 1.00 78.00 162 ARG A C 1
ATOM 1299 O O . ARG A 1 162 ? 12.117 0.120 8.469 1.00 78.00 162 ARG A O 1
ATOM 1306 N N . GLY A 1 163 ? 11.642 1.134 10.414 1.00 73.75 163 GLY A N 1
ATOM 1307 C CA . GLY A 1 163 ? 11.067 -0.040 11.086 1.00 73.75 163 GLY A CA 1
ATOM 1308 C C . GLY A 1 163 ? 9.889 -0.704 10.362 1.00 73.75 163 GLY A C 1
ATOM 1309 O O . GLY A 1 163 ? 9.645 -1.885 10.597 1.00 73.75 163 GLY A O 1
ATOM 1310 N N . LEU A 1 164 ? 9.199 0.011 9.462 1.00 76.88 164 LEU A N 1
ATOM 1311 C CA . LEU A 1 164 ? 8.108 -0.551 8.659 1.00 76.88 164 LEU A CA 1
ATOM 1312 C C . LEU A 1 164 ? 8.618 -1.544 7.605 1.00 76.88 164 LEU A C 1
ATOM 1314 O O . LEU A 1 164 ? 7.973 -2.556 7.344 1.00 76.88 164 LEU A O 1
ATOM 1318 N N . LEU A 1 165 ? 9.769 -1.243 6.998 1.00 79.00 165 LEU A N 1
ATOM 1319 C CA . LEU A 1 165 ? 10.362 -2.042 5.919 1.00 79.00 165 LEU A CA 1
ATOM 1320 C C . LEU A 1 165 ? 11.582 -2.850 6.378 1.00 79.00 165 LEU A C 1
ATOM 1322 O O . LEU A 1 165 ? 11.933 -3.844 5.751 1.00 79.00 165 LEU A O 1
ATOM 1326 N N . LEU A 1 166 ? 12.207 -2.431 7.479 1.00 77.31 166 LEU A N 1
ATOM 1327 C CA . LEU A 1 166 ? 13.395 -3.008 8.107 1.00 77.31 166 LEU A CA 1
ATOM 1328 C C . LEU A 1 166 ? 13.104 -3.287 9.594 1.00 77.31 166 LEU A C 1
ATOM 1330 O O . LEU A 1 166 ? 13.630 -2.599 10.478 1.00 77.31 166 LEU A O 1
ATOM 1334 N N . PRO A 1 167 ? 12.216 -4.245 9.906 1.00 66.69 167 PRO A N 1
ATOM 1335 C CA . PRO A 1 167 ? 11.824 -4.512 11.281 1.00 66.69 167 PRO A CA 1
ATOM 1336 C C . PRO A 1 167 ? 12.989 -5.046 12.120 1.00 66.69 167 PRO A C 1
ATOM 1338 O O . PRO A 1 167 ? 13.731 -5.926 11.694 1.00 66.69 167 PRO A O 1
ATOM 1341 N N . LYS A 1 168 ? 13.127 -4.524 13.346 1.00 64.50 168 LYS A N 1
ATOM 1342 C CA . LYS A 1 168 ? 14.213 -4.877 14.281 1.00 64.50 168 LYS A CA 1
ATOM 1343 C C . LYS A 1 168 ? 13.984 -6.193 15.046 1.00 64.50 168 LYS A C 1
ATOM 1345 O O . LYS A 1 168 ? 14.917 -6.691 15.668 1.00 64.50 168 LYS A O 1
ATOM 1350 N N . SER A 1 169 ? 12.763 -6.739 15.065 1.00 59.44 169 SER A N 1
ATOM 1351 C CA . SER A 1 169 ? 12.394 -7.881 15.920 1.00 59.44 169 SER A CA 1
ATOM 1352 C C . SER A 1 169 ? 12.413 -9.228 15.176 1.00 59.44 169 SER A C 1
ATOM 1354 O O . SER A 1 169 ? 12.228 -9.295 13.963 1.00 59.44 169 SER A O 1
ATOM 1356 N N . LYS A 1 170 ? 12.582 -10.330 15.928 1.00 47.94 170 LYS A N 1
ATOM 1357 C CA . LYS A 1 170 ? 12.465 -11.719 15.426 1.00 47.94 170 LYS A CA 1
ATOM 1358 C C . LYS A 1 170 ? 11.034 -12.096 15.015 1.00 47.94 170 LYS A C 1
ATOM 1360 O O . LYS A 1 170 ? 10.838 -13.096 14.328 1.00 47.94 170 LYS A O 1
ATOM 1365 N N . HIS A 1 171 ? 10.035 -11.310 15.417 1.00 51.41 171 HIS A N 1
ATOM 1366 C CA . HIS A 1 171 ? 8.654 -11.460 14.970 1.00 51.41 171 HIS A CA 1
ATOM 1367 C C . HIS A 1 171 ? 8.500 -10.708 13.651 1.00 51.41 171 HIS A C 1
ATOM 1369 O O . HIS A 1 171 ? 7.973 -9.602 13.589 1.00 51.41 171 HIS A O 1
ATOM 1375 N N . GLN A 1 172 ? 9.047 -11.311 12.597 1.00 55.97 172 GLN A N 1
ATOM 1376 C CA . GLN A 1 172 ? 8.982 -10.803 11.235 1.00 55.97 172 GLN A CA 1
ATOM 1377 C C . GLN A 1 172 ? 7.532 -10.440 10.894 1.00 55.97 172 GLN A C 1
ATOM 1379 O O . GLN A 1 172 ? 6.636 -11.283 10.999 1.00 55.97 172 GLN A O 1
ATOM 1384 N N . PHE A 1 173 ? 7.300 -9.186 10.497 1.00 61.22 173 PHE A N 1
ATOM 1385 C CA . PHE A 1 173 ? 6.008 -8.763 9.973 1.00 61.22 173 PHE A CA 1
ATOM 1386 C C . PHE A 1 173 ? 5.623 -9.708 8.835 1.00 61.22 173 PHE A C 1
ATOM 1388 O O . PHE A 1 173 ? 6.253 -9.708 7.779 1.00 61.22 173 PHE A O 1
ATOM 1395 N N . ARG A 1 174 ? 4.576 -10.516 9.028 1.00 74.94 174 ARG A N 1
ATOM 1396 C CA . ARG A 1 174 ? 3.973 -11.304 7.943 1.00 74.94 174 ARG A CA 1
ATOM 1397 C C . ARG A 1 174 ? 3.011 -10.416 7.154 1.00 74.94 174 ARG A C 1
ATOM 1399 O O . ARG A 1 174 ? 1.840 -10.758 6.987 1.00 74.94 174 ARG A O 1
ATOM 1406 N N . LEU A 1 175 ? 3.502 -9.245 6.754 1.00 81.62 175 LEU A N 1
ATOM 1407 C CA . LEU A 1 175 ? 2.735 -8.235 6.048 1.00 81.62 175 LEU A CA 1
ATOM 1408 C C . LEU A 1 175 ? 2.383 -8.781 4.666 1.00 81.62 175 LEU A C 1
ATOM 1410 O O . LEU A 1 175 ? 3.259 -9.046 3.856 1.00 81.62 175 LEU A O 1
ATOM 1414 N N . LYS A 1 176 ? 1.096 -8.975 4.405 1.00 88.56 176 LYS A N 1
ATOM 1415 C CA . LYS A 1 176 ? 0.557 -9.416 3.119 1.00 88.56 176 LYS A CA 1
ATOM 1416 C C . LYS A 1 176 ? 0.282 -8.251 2.183 1.00 88.56 176 LYS A C 1
ATOM 1418 O O . LYS A 1 176 ? 0.451 -8.423 0.979 1.00 88.56 176 LYS A O 1
ATOM 1423 N N . SER A 1 177 ? -0.127 -7.098 2.708 1.00 89.25 177 SER A N 1
ATOM 1424 C CA . SER A 1 177 ? -0.452 -5.921 1.902 1.00 89.25 177 SER A CA 1
ATOM 1425 C C . SER A 1 177 ? 0.127 -4.652 2.512 1.00 89.25 177 SER A C 1
ATOM 1427 O O . SER A 1 177 ? -0.058 -4.398 3.703 1.00 89.25 177 SER A O 1
ATOM 1429 N N . LEU A 1 178 ? 0.804 -3.853 1.690 1.00 89.00 178 LEU A N 1
ATOM 1430 C CA . LEU A 1 178 ? 1.279 -2.524 2.052 1.00 89.00 178 LEU A CA 1
ATOM 1431 C C . LEU A 1 178 ? 0.761 -1.503 1.046 1.00 89.00 178 LEU A C 1
ATOM 1433 O O . LEU A 1 178 ? 1.048 -1.601 -0.151 1.00 89.00 178 LEU A O 1
ATOM 1437 N N . LYS A 1 179 ? 0.044 -0.498 1.542 1.00 90.12 179 LYS A N 1
ATOM 1438 C CA . LYS A 1 179 ? -0.348 0.671 0.767 1.00 90.12 179 LYS A CA 1
ATOM 1439 C C . LYS A 1 179 ? 0.256 1.928 1.376 1.00 90.12 179 LYS A C 1
ATOM 1441 O O . LYS A 1 179 ? 0.145 2.149 2.577 1.00 90.12 179 LYS A O 1
ATOM 1446 N N . LEU A 1 180 ? 0.919 2.717 0.539 1.00 87.50 180 LEU A N 1
ATOM 1447 C CA . LEU A 1 180 ? 1.547 3.979 0.902 1.00 87.50 180 LEU A CA 1
ATOM 1448 C C . LEU A 1 180 ? 1.088 5.045 -0.087 1.00 87.50 180 LEU A C 1
ATOM 1450 O O . LEU A 1 180 ? 1.303 4.906 -1.294 1.00 87.50 180 LEU A O 1
ATOM 1454 N N . THR A 1 181 ? 0.483 6.107 0.427 1.00 85.38 181 THR A N 1
ATOM 1455 C CA . THR A 1 181 ? 0.042 7.256 -0.362 1.00 85.38 181 THR A CA 1
ATOM 1456 C C . THR A 1 181 ? 0.692 8.524 0.178 1.00 85.38 181 THR A C 1
ATOM 1458 O O . THR A 1 181 ? 0.595 8.804 1.374 1.00 85.38 181 THR A O 1
ATOM 1461 N N . ASN A 1 182 ? 1.340 9.286 -0.706 1.00 79.69 182 ASN A N 1
ATOM 1462 C CA . ASN A 1 182 ? 1.902 10.609 -0.428 1.00 79.69 182 ASN A CA 1
ATOM 1463 C C . ASN A 1 182 ? 2.975 10.633 0.676 1.00 79.69 182 ASN A C 1
ATOM 1465 O O . ASN A 1 182 ? 2.976 11.449 1.601 1.00 79.69 182 ASN A O 1
ATOM 1469 N N . CYS A 1 183 ? 3.875 9.657 0.607 1.00 78.81 183 CYS A N 1
ATOM 1470 C CA . CYS A 1 183 ? 4.942 9.443 1.572 1.00 78.81 183 CYS A CA 1
ATOM 1471 C C . CYS A 1 183 ? 6.328 9.604 0.921 1.00 78.81 183 CYS A C 1
ATOM 1473 O O . CYS A 1 183 ? 6.507 9.385 -0.277 1.00 78.81 183 CYS A O 1
ATOM 1475 N N . SER A 1 184 ? 7.325 9.937 1.737 1.00 79.62 184 SER A N 1
ATOM 1476 C CA . SER A 1 184 ? 8.729 10.062 1.363 1.00 79.62 184 SER A CA 1
ATOM 1477 C C . SER A 1 184 ? 9.575 8.909 1.908 1.00 79.62 184 SER A C 1
ATOM 1479 O O . SER A 1 184 ? 9.327 8.375 2.991 1.00 79.62 184 SER A O 1
ATOM 1481 N N . PHE A 1 185 ? 10.627 8.563 1.168 1.00 80.69 185 PHE A N 1
ATOM 1482 C CA . PHE A 1 185 ? 11.658 7.601 1.571 1.00 80.69 185 PHE A CA 1
ATOM 1483 C C . PHE A 1 185 ? 12.928 8.286 2.091 1.00 80.69 185 PHE A C 1
ATOM 1485 O O . PHE A 1 185 ? 14.001 7.685 2.089 1.00 80.69 185 PHE A O 1
ATOM 1492 N N . ASP A 1 186 ? 12.836 9.532 2.564 1.00 78.19 186 ASP A N 1
ATOM 1493 C CA . ASP A 1 186 ? 13.995 10.300 3.039 1.00 78.19 186 ASP A CA 1
ATOM 1494 C C . ASP A 1 186 ? 14.780 9.618 4.167 1.00 78.19 186 ASP A C 1
ATOM 1496 O O . ASP A 1 186 ? 15.999 9.760 4.225 1.00 78.19 186 ASP A O 1
ATOM 1500 N N . GLN A 1 187 ? 14.130 8.812 5.015 1.00 76.62 187 GLN A N 1
ATOM 1501 C CA . GLN A 1 187 ? 14.839 8.046 6.045 1.00 76.62 187 GLN A CA 1
ATOM 1502 C C . GLN A 1 187 ? 15.744 6.947 5.464 1.00 76.62 187 GLN A C 1
ATOM 1504 O O . GLN A 1 187 ? 16.588 6.424 6.185 1.00 76.62 187 GLN A O 1
ATOM 1509 N N . PHE A 1 188 ? 15.599 6.569 4.192 1.00 79.19 188 PHE A N 1
ATOM 1510 C CA . PHE A 1 188 ? 16.329 5.463 3.563 1.00 79.19 188 PHE A CA 1
ATOM 1511 C C . PHE A 1 188 ? 17.554 5.915 2.749 1.00 79.19 188 PHE A C 1
ATOM 1513 O O . PHE A 1 188 ? 18.172 5.081 2.096 1.00 79.19 188 PHE A O 1
ATOM 1520 N N . LYS A 1 189 ? 17.932 7.202 2.806 1.00 79.50 189 LYS A N 1
ATOM 1521 C CA . LYS A 1 189 ? 19.080 7.764 2.063 1.00 79.50 189 LYS A CA 1
ATOM 1522 C C . LYS A 1 189 ? 20.397 7.038 2.323 1.00 79.50 189 LYS A C 1
ATOM 1524 O O . LYS A 1 189 ? 21.126 6.759 1.382 1.00 79.50 189 LYS A O 1
ATOM 1529 N N . ASP A 1 190 ? 20.654 6.694 3.581 1.00 79.38 190 ASP A N 1
ATOM 1530 C CA . ASP A 1 190 ? 21.938 6.120 4.012 1.00 79.38 190 ASP A CA 1
ATOM 1531 C C . ASP A 1 190 ? 21.918 4.586 4.084 1.00 79.38 190 ASP A C 1
ATOM 1533 O O . ASP A 1 190 ? 22.752 3.970 4.746 1.00 79.38 190 ASP A O 1
ATOM 1537 N N . VAL A 1 191 ? 20.905 3.942 3.501 1.00 79.69 191 VAL A N 1
ATOM 1538 C CA . VAL A 1 191 ? 20.787 2.484 3.549 1.00 79.69 191 VAL A CA 1
ATOM 1539 C C . VAL A 1 191 ? 21.752 1.872 2.540 1.00 79.69 191 VAL A C 1
ATOM 1541 O O . VAL A 1 191 ? 21.673 2.167 1.351 1.00 79.69 191 VAL A O 1
ATOM 1544 N N . ASN A 1 192 ? 22.636 0.985 3.007 1.00 81.50 192 ASN A N 1
ATOM 1545 C CA . ASN A 1 192 ? 23.478 0.198 2.113 1.00 81.50 192 ASN A CA 1
ATOM 1546 C C . ASN A 1 192 ? 22.600 -0.795 1.321 1.00 81.50 192 ASN A C 1
ATOM 1548 O O . ASN A 1 192 ? 21.863 -1.585 1.915 1.00 81.50 192 ASN A O 1
ATOM 1552 N N . LEU A 1 193 ? 22.678 -0.728 -0.010 1.00 82.81 193 LEU A N 1
ATOM 1553 C CA . LEU A 1 193 ? 21.928 -1.565 -0.949 1.00 82.81 193 LEU A CA 1
ATOM 1554 C C . LEU A 1 193 ? 22.778 -2.673 -1.603 1.00 82.81 193 LEU A C 1
ATOM 1556 O O . LEU A 1 193 ? 22.237 -3.418 -2.419 1.00 82.81 193 LEU A O 1
ATOM 1560 N N . ASP A 1 194 ? 24.062 -2.818 -1.242 1.00 78.62 194 ASP A N 1
ATOM 1561 C CA . ASP A 1 194 ? 24.956 -3.889 -1.725 1.00 78.62 194 ASP A CA 1
ATOM 1562 C C . ASP A 1 194 ? 24.352 -5.275 -1.459 1.00 78.62 194 ASP A C 1
ATOM 1564 O O . ASP A 1 194 ? 24.387 -6.177 -2.296 1.00 78.62 194 ASP A O 1
ATOM 1568 N N . ILE A 1 195 ? 23.742 -5.418 -0.282 1.00 81.75 195 ILE A N 1
ATOM 1569 C CA . ILE A 1 195 ? 22.886 -6.541 0.088 1.00 81.75 195 ILE A CA 1
ATOM 1570 C C . ILE A 1 195 ? 21.479 -5.980 0.222 1.00 81.75 195 ILE A C 1
ATOM 1572 O O . ILE A 1 195 ? 21.268 -5.043 0.987 1.00 81.75 195 ILE A O 1
ATOM 1576 N N . ASN A 1 196 ? 20.509 -6.557 -0.492 1.00 83.44 196 ASN A N 1
ATOM 1577 C CA . ASN A 1 196 ? 19.138 -6.057 -0.456 1.00 83.44 196 ASN A CA 1
ATOM 1578 C C . ASN A 1 196 ? 18.559 -6.171 0.974 1.00 83.44 196 ASN A C 1
ATOM 1580 O O . ASN A 1 196 ? 18.285 -7.283 1.438 1.00 83.44 196 ASN A O 1
ATOM 1584 N N . PRO A 1 197 ? 18.321 -5.049 1.676 1.00 81.38 197 PRO A N 1
ATOM 1585 C CA . PRO A 1 197 ? 17.912 -5.073 3.079 1.00 81.38 197 PRO A CA 1
ATOM 1586 C C . PRO A 1 197 ? 16.415 -5.393 3.232 1.00 81.38 197 PRO A C 1
ATOM 1588 O O . PRO A 1 197 ? 15.947 -5.731 4.318 1.00 81.38 197 PRO A O 1
ATOM 1591 N N . PHE A 1 198 ? 15.661 -5.338 2.131 1.00 84.44 198 PHE A N 1
ATOM 1592 C CA . PHE A 1 198 ? 14.217 -5.547 2.086 1.00 84.44 198 PHE A CA 1
ATOM 1593 C C . PHE A 1 198 ? 13.819 -7.006 1.827 1.00 84.44 198 PHE A C 1
ATOM 1595 O O . PHE A 1 198 ? 12.636 -7.300 1.676 1.00 84.44 198 PHE A O 1
ATOM 1602 N N . VAL A 1 199 ? 14.774 -7.944 1.791 1.00 79.44 199 VAL A N 1
ATOM 1603 C CA . VAL A 1 199 ? 14.516 -9.386 1.578 1.00 79.44 199 VAL A CA 1
ATOM 1604 C C . VAL A 1 199 ? 13.535 -9.955 2.609 1.00 79.44 199 VAL A C 1
ATOM 1606 O O . VAL A 1 199 ? 12.781 -10.883 2.318 1.00 79.44 199 VAL A O 1
ATOM 1609 N N . SER A 1 200 ? 13.485 -9.364 3.804 1.00 71.75 200 SER A N 1
ATOM 1610 C CA . SER A 1 200 ? 12.531 -9.726 4.854 1.00 71.75 200 SER A CA 1
ATOM 1611 C C . SER A 1 200 ? 11.062 -9.510 4.454 1.00 71.75 200 SER A C 1
ATOM 1613 O O . SER A 1 200 ? 10.203 -10.217 4.987 1.00 71.75 200 SER A O 1
ATOM 1615 N N . LEU A 1 201 ? 10.766 -8.616 3.498 1.00 73.31 201 LEU A N 1
ATOM 1616 C CA . LEU A 1 201 ? 9.429 -8.430 2.915 1.00 73.31 201 LEU A CA 1
ATOM 1617 C C . LEU A 1 201 ? 9.013 -9.628 2.041 1.00 73.31 201 LEU A C 1
ATOM 1619 O O . LEU A 1 201 ? 7.824 -9.933 1.915 1.00 73.31 201 LEU A O 1
ATOM 1623 N N . GLY A 1 202 ? 9.988 -10.332 1.458 1.00 67.06 202 GLY A N 1
ATOM 1624 C CA . GLY A 1 202 ? 9.800 -11.301 0.379 1.00 67.06 202 GLY A CA 1
ATOM 1625 C C . GLY A 1 202 ? 8.968 -12.519 0.704 1.00 67.06 202 GLY A C 1
ATOM 1626 O O . GLY A 1 202 ? 8.256 -13.011 -0.165 1.00 67.06 202 GLY A O 1
ATOM 1627 N N . SER A 1 203 ? 8.992 -12.989 1.949 1.00 74.12 203 SER A N 1
ATOM 1628 C CA . SER A 1 203 ? 8.277 -14.212 2.330 1.00 74.12 203 SER A CA 1
ATOM 1629 C C . SER A 1 203 ? 6.760 -14.014 2.436 1.00 74.12 203 SER A C 1
ATOM 1631 O O . SER A 1 203 ? 5.981 -14.959 2.254 1.00 74.12 203 SER A O 1
ATOM 1633 N N . SER A 1 204 ? 6.302 -12.791 2.716 1.00 83.62 204 SER A N 1
ATOM 1634 C CA . SER A 1 204 ? 4.912 -12.535 3.108 1.00 83.62 204 SER A CA 1
ATOM 1635 C C . SER A 1 204 ? 4.179 -11.533 2.224 1.00 83.62 204 SER A C 1
ATOM 1637 O O . SER A 1 204 ? 2.995 -11.758 1.962 1.00 83.62 204 SER A O 1
ATOM 1639 N N . LEU A 1 205 ? 4.860 -10.530 1.663 1.00 89.00 205 LEU A N 1
ATOM 1640 C CA . LEU A 1 205 ? 4.200 -9.463 0.914 1.00 89.00 205 LEU A CA 1
ATOM 1641 C C . LEU A 1 205 ? 3.614 -9.981 -0.406 1.00 89.00 205 LEU A C 1
ATOM 1643 O O . LEU A 1 205 ? 4.320 -10.538 -1.244 1.00 89.00 205 LEU A O 1
ATOM 1647 N N . ARG A 1 206 ? 2.296 -9.831 -0.565 1.00 92.81 206 ARG A N 1
ATOM 1648 C CA . ARG A 1 206 ? 1.516 -10.226 -1.750 1.00 92.81 206 ARG A CA 1
ATOM 1649 C C . ARG A 1 206 ? 1.001 -9.014 -2.524 1.00 92.81 206 ARG A C 1
ATOM 1651 O O . ARG A 1 206 ? 0.899 -9.092 -3.743 1.00 92.81 206 ARG A O 1
ATOM 1658 N N . GLY A 1 207 ? 0.705 -7.910 -1.845 1.00 93.50 207 GLY A N 1
ATOM 1659 C CA . GLY A 1 207 ? 0.245 -6.664 -2.453 1.00 93.50 207 GLY A CA 1
ATOM 1660 C C . GLY A 1 207 ? 1.105 -5.474 -2.043 1.00 93.50 207 GLY A C 1
ATOM 1661 O O . GLY A 1 207 ? 1.366 -5.275 -0.858 1.00 93.50 207 GLY A O 1
ATOM 1662 N N . LEU A 1 208 ? 1.520 -4.672 -3.021 1.00 93.62 208 LEU A N 1
ATOM 1663 C CA . LEU A 1 208 ? 2.241 -3.422 -2.808 1.00 93.62 208 LEU A CA 1
ATOM 1664 C C . LEU A 1 208 ? 1.606 -2.325 -3.664 1.00 93.62 208 LEU A C 1
ATOM 1666 O O . LEU A 1 208 ? 1.579 -2.419 -4.891 1.00 93.62 208 LEU A O 1
ATOM 1670 N N . SER A 1 209 ? 1.084 -1.289 -3.013 1.00 92.88 209 SER A N 1
ATOM 1671 C CA . SER A 1 209 ? 0.488 -0.128 -3.671 1.00 92.88 209 SER A CA 1
ATOM 1672 C C . SER A 1 209 ? 1.183 1.140 -3.209 1.00 92.88 209 SER A C 1
ATOM 1674 O O . SER A 1 209 ? 1.113 1.509 -2.044 1.00 92.88 209 SER A O 1
ATOM 1676 N N . LEU A 1 210 ? 1.830 1.818 -4.138 1.00 90.12 210 LEU A N 1
ATOM 1677 C CA . LEU A 1 210 ? 2.629 3.008 -3.915 1.00 90.12 210 LEU A CA 1
ATOM 1678 C C . LEU A 1 210 ? 2.033 4.137 -4.754 1.00 90.12 210 LEU A C 1
ATOM 1680 O O . LEU A 1 210 ? 1.847 3.981 -5.961 1.00 90.12 210 LEU A O 1
ATOM 1684 N N . SER A 1 211 ? 1.669 5.253 -4.134 1.00 87.00 211 SER A N 1
ATOM 1685 C CA . SER A 1 211 ? 0.994 6.358 -4.823 1.00 87.00 211 SER A CA 1
ATOM 1686 C C . SER A 1 211 ? 1.535 7.700 -4.357 1.00 87.00 211 SER A C 1
ATOM 1688 O O . SER A 1 211 ? 1.644 7.914 -3.156 1.00 87.00 211 SER A O 1
ATOM 1690 N N . GLU A 1 212 ? 1.856 8.595 -5.290 1.00 81.56 212 GLU A N 1
ATOM 1691 C CA . GLU A 1 212 ? 2.304 9.967 -4.994 1.00 81.56 212 GLU A CA 1
ATOM 1692 C C . GLU A 1 212 ? 3.557 9.999 -4.101 1.00 81.56 212 GLU A C 1
ATOM 1694 O O . GLU A 1 212 ? 3.680 10.813 -3.195 1.00 81.56 212 GLU A O 1
ATOM 1699 N N . LEU A 1 213 ? 4.485 9.059 -4.297 1.00 79.44 213 LEU A N 1
ATOM 1700 C CA . LEU A 1 213 ? 5.667 8.945 -3.440 1.00 79.44 213 LEU A CA 1
ATOM 1701 C C . LEU A 1 213 ? 6.839 9.747 -3.984 1.00 79.44 213 LEU A C 1
ATOM 1703 O O . LEU A 1 213 ? 7.067 9.787 -5.194 1.00 79.44 213 LEU A O 1
ATOM 1707 N N . SER A 1 214 ? 7.644 10.281 -3.070 1.00 77.06 214 SER A N 1
ATOM 1708 C CA . SER A 1 214 ? 8.909 10.936 -3.384 1.00 77.06 214 SER A CA 1
ATOM 1709 C C . SER A 1 214 ? 10.091 10.131 -2.860 1.00 77.06 214 SER A C 1
ATOM 1711 O O . SER A 1 214 ? 10.155 9.784 -1.676 1.00 77.06 214 SER A O 1
ATOM 1713 N N . PHE A 1 215 ? 11.065 9.877 -3.723 1.00 76.50 215 PHE A N 1
ATOM 1714 C CA . PHE A 1 215 ? 12.331 9.283 -3.317 1.00 76.50 215 PHE A CA 1
ATOM 1715 C C . PHE A 1 215 ? 13.441 10.335 -3.201 1.00 76.50 215 PHE A C 1
ATOM 1717 O O . PHE A 1 215 ? 13.386 11.359 -3.887 1.00 76.50 215 PHE A O 1
ATOM 1724 N N . PRO A 1 216 ? 14.466 10.094 -2.362 1.00 72.19 216 PRO A N 1
ATOM 1725 C CA . PRO A 1 216 ? 15.579 11.019 -2.221 1.00 72.19 216 PRO A CA 1
ATOM 1726 C C . PRO A 1 216 ? 16.285 11.294 -3.546 1.00 72.19 216 PRO A C 1
ATOM 1728 O O . PRO A 1 216 ? 16.619 10.362 -4.286 1.00 72.19 216 PRO A O 1
ATOM 1731 N N . ALA A 1 217 ? 16.605 12.563 -3.797 1.00 65.88 217 ALA A N 1
ATOM 1732 C CA . ALA A 1 217 ? 17.596 12.912 -4.802 1.00 65.88 217 ALA A CA 1
ATOM 1733 C C . ALA A 1 217 ? 18.973 12.433 -4.316 1.00 65.88 217 ALA A C 1
ATOM 1735 O O . ALA A 1 217 ? 19.440 12.842 -3.256 1.00 65.88 217 ALA A O 1
ATOM 1736 N N . GLY A 1 218 ? 19.600 11.543 -5.078 1.00 58.84 218 GLY A N 1
ATOM 1737 C CA . GLY A 1 218 ? 20.985 11.123 -4.887 1.00 58.84 218 GLY A CA 1
ATOM 1738 C C . GLY A 1 218 ? 21.690 11.120 -6.236 1.00 58.84 218 GLY A C 1
ATOM 1739 O O . GLY A 1 218 ? 21.046 10.868 -7.263 1.00 58.84 218 GLY A O 1
ATOM 1740 N N . GLU A 1 219 ? 22.991 11.411 -6.243 1.00 45.88 219 GLU A N 1
ATOM 1741 C CA . GLU A 1 219 ? 23.819 11.300 -7.445 1.00 45.88 219 GLU A CA 1
ATOM 1742 C C . GLU A 1 219 ? 23.632 9.905 -8.076 1.00 45.88 219 GLU A C 1
ATOM 1744 O O . GLU A 1 219 ? 23.606 8.889 -7.384 1.00 45.88 219 GLU A O 1
ATOM 1749 N N . GLY A 1 220 ? 23.385 9.848 -9.389 1.00 50.44 220 GLY A N 1
ATOM 1750 C CA . GLY A 1 220 ? 23.179 8.583 -10.110 1.00 50.44 220 GLY A CA 1
ATOM 1751 C C . GLY A 1 220 ? 21.787 7.933 -9.996 1.00 50.44 220 GLY A C 1
ATOM 1752 O O . GLY A 1 220 ? 21.606 6.817 -10.482 1.00 50.44 220 GLY A O 1
ATOM 1753 N N . GLY A 1 221 ? 20.783 8.602 -9.411 1.00 56.00 221 GLY A N 1
ATOM 1754 C CA . GLY A 1 221 ? 19.398 8.099 -9.383 1.00 56.00 221 GLY A CA 1
ATOM 1755 C C . GLY A 1 221 ? 19.046 7.242 -8.161 1.00 56.00 221 GLY A C 1
ATOM 1756 O O . GLY A 1 221 ? 18.226 6.328 -8.271 1.00 56.00 221 GLY A O 1
ATOM 1757 N N . GLY A 1 222 ? 19.641 7.547 -6.999 1.00 60.84 222 GLY A N 1
ATOM 1758 C CA . GLY A 1 222 ? 19.508 6.782 -5.747 1.00 60.84 222 GLY A CA 1
ATOM 1759 C C . GLY A 1 222 ? 18.071 6.447 -5.321 1.00 60.84 222 GLY A C 1
ATOM 1760 O O . GLY A 1 222 ? 17.817 5.352 -4.820 1.00 60.84 222 GLY A O 1
ATOM 1761 N N . GLY A 1 223 ? 17.098 7.313 -5.613 1.00 68.06 223 GLY A N 1
ATOM 1762 C CA . GLY A 1 223 ? 15.688 7.029 -5.352 1.00 68.06 223 GLY A CA 1
ATOM 1763 C C . GLY A 1 223 ? 15.132 5.809 -6.097 1.00 68.06 223 GLY A C 1
ATOM 1764 O O . GLY A 1 223 ? 14.386 5.010 -5.528 1.00 68.06 223 GLY A O 1
ATOM 1765 N N . GLY A 1 224 ? 15.568 5.594 -7.340 1.00 73.25 224 GLY A N 1
ATOM 1766 C CA . GLY A 1 224 ? 15.216 4.399 -8.105 1.00 73.25 224 GLY A CA 1
ATOM 1767 C C . GLY A 1 224 ? 15.830 3.124 -7.531 1.00 73.25 224 GLY A C 1
ATOM 1768 O O . GLY A 1 224 ? 15.215 2.062 -7.606 1.00 73.25 224 GLY A O 1
ATOM 1769 N N . LEU A 1 225 ? 17.010 3.202 -6.906 1.00 82.69 225 LEU A N 1
ATOM 1770 C CA . LEU A 1 225 ? 17.652 2.037 -6.289 1.00 82.69 225 LEU A CA 1
ATOM 1771 C C . LEU A 1 225 ? 16.852 1.521 -5.090 1.00 82.69 225 LEU A C 1
ATOM 1773 O O . LEU A 1 225 ? 16.676 0.310 -4.962 1.00 82.69 225 LEU A O 1
ATOM 1777 N N . ILE A 1 226 ? 16.307 2.418 -4.263 1.00 87.00 226 ILE A N 1
ATOM 1778 C CA . ILE A 1 226 ? 15.467 2.044 -3.116 1.00 87.00 226 ILE A CA 1
ATOM 1779 C C . ILE A 1 226 ? 14.200 1.333 -3.602 1.00 87.00 226 ILE A C 1
ATOM 1781 O O . ILE A 1 226 ? 13.923 0.217 -3.165 1.00 87.00 226 ILE A O 1
ATOM 1785 N N . LEU A 1 227 ? 13.463 1.931 -4.547 1.00 87.69 227 LEU A N 1
ATOM 1786 C CA . LEU A 1 227 ? 12.244 1.329 -5.098 1.00 87.69 227 LEU A CA 1
ATOM 1787 C C . LEU A 1 227 ? 12.517 -0.049 -5.719 1.00 87.69 227 LEU A C 1
ATOM 1789 O O . LEU A 1 227 ? 11.819 -1.015 -5.415 1.00 87.69 227 LEU A O 1
ATOM 1793 N N . ASN A 1 228 ? 13.561 -0.156 -6.544 1.00 89.50 228 ASN A N 1
ATOM 1794 C CA . ASN A 1 228 ? 13.948 -1.422 -7.167 1.00 89.50 228 ASN A CA 1
ATOM 1795 C C . ASN A 1 228 ? 14.343 -2.474 -6.122 1.00 89.50 228 ASN A C 1
ATOM 1797 O O . ASN A 1 228 ? 13.990 -3.641 -6.273 1.00 89.50 228 ASN A O 1
ATOM 1801 N N . SER A 1 229 ? 15.020 -2.073 -5.044 1.00 89.38 229 SER A N 1
ATOM 1802 C CA . SER A 1 229 ? 15.406 -2.979 -3.957 1.00 89.38 229 SER A CA 1
ATOM 1803 C C . SER A 1 229 ? 14.192 -3.468 -3.168 1.00 89.38 229 SER A C 1
ATOM 1805 O O . SER A 1 229 ? 14.105 -4.658 -2.872 1.00 89.38 229 SER A O 1
ATOM 1807 N N . ILE A 1 230 ? 13.211 -2.601 -2.892 1.00 89.25 230 ILE A N 1
ATOM 1808 C CA . ILE A 1 230 ? 11.945 -2.994 -2.250 1.00 89.25 230 ILE A CA 1
ATOM 1809 C C . ILE A 1 230 ? 11.209 -4.024 -3.113 1.00 89.25 230 ILE A C 1
ATOM 1811 O O . ILE A 1 230 ? 10.796 -5.069 -2.611 1.00 89.25 230 ILE A O 1
ATOM 1815 N N . ILE A 1 231 ? 11.086 -3.760 -4.418 1.00 90.81 231 ILE A N 1
ATOM 1816 C CA . ILE A 1 231 ? 10.419 -4.660 -5.368 1.00 90.81 231 ILE A CA 1
ATOM 1817 C C . ILE A 1 231 ? 11.162 -5.999 -5.455 1.00 90.81 231 ILE A C 1
ATOM 1819 O O . ILE A 1 231 ? 10.540 -7.049 -5.322 1.00 90.81 231 ILE A O 1
ATOM 1823 N N . ALA A 1 232 ? 12.487 -5.978 -5.619 1.00 89.06 232 ALA A N 1
ATOM 1824 C CA . ALA A 1 232 ? 13.311 -7.186 -5.670 1.00 89.06 232 ALA A CA 1
ATOM 1825 C C . ALA A 1 232 ? 13.289 -7.974 -4.349 1.00 89.06 232 ALA A C 1
ATOM 1827 O O . ALA A 1 232 ? 13.414 -9.197 -4.353 1.00 89.06 232 ALA A O 1
ATOM 1828 N N . GLY A 1 233 ? 13.109 -7.279 -3.223 1.00 87.44 233 GLY A N 1
ATOM 1829 C CA . GLY A 1 233 ? 12.948 -7.884 -1.907 1.00 87.44 233 GLY A CA 1
ATOM 1830 C C . GLY A 1 233 ? 11.608 -8.599 -1.746 1.00 87.44 233 GLY A C 1
ATOM 1831 O O . GLY A 1 233 ? 11.528 -9.527 -0.954 1.00 87.44 233 GLY A O 1
ATOM 1832 N N . ALA A 1 234 ? 10.578 -8.234 -2.519 1.00 88.44 234 ALA A N 1
ATOM 1833 C CA . ALA A 1 234 ? 9.209 -8.743 -2.428 1.00 88.44 234 ALA A CA 1
A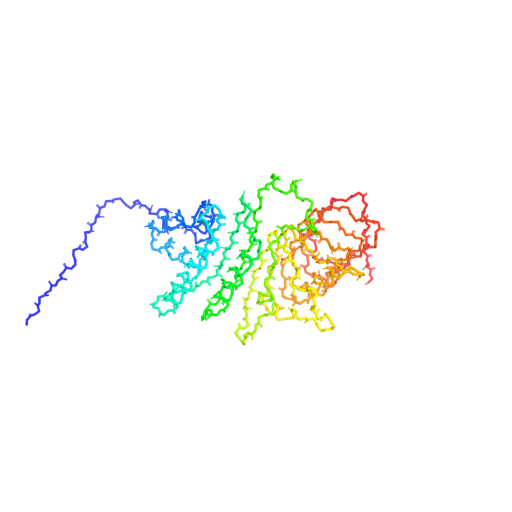TOM 1834 C C . ALA A 1 234 ? 8.937 -9.953 -3.359 1.00 88.44 234 ALA A C 1
ATOM 1836 O O . ALA A 1 234 ? 8.073 -9.911 -4.231 1.00 88.44 234 ALA A O 1
ATOM 1837 N N . SER A 1 235 ? 9.648 -11.071 -3.192 1.00 88.62 235 SER A N 1
ATOM 1838 C CA . SER A 1 235 ? 9.581 -12.219 -4.125 1.00 88.62 235 SER A CA 1
ATOM 1839 C C . SER A 1 235 ? 8.216 -12.936 -4.229 1.00 88.62 235 SER A C 1
ATOM 1841 O O . SER A 1 235 ? 7.909 -13.554 -5.255 1.00 88.62 235 SER A O 1
ATOM 1843 N N . CYS A 1 236 ? 7.362 -12.860 -3.203 1.00 91.06 236 CYS A N 1
ATOM 1844 C CA . CYS A 1 236 ? 6.000 -13.407 -3.238 1.00 91.06 236 CYS A CA 1
ATOM 1845 C C . CYS A 1 236 ? 4.927 -12.443 -3.777 1.00 91.06 236 CYS A C 1
ATOM 1847 O O . CYS A 1 236 ? 3.737 -12.766 -3.700 1.00 91.06 236 CYS A O 1
ATOM 1849 N N . LEU A 1 237 ? 5.317 -11.284 -4.313 1.00 93.38 237 LEU A N 1
ATOM 1850 C CA . LEU A 1 237 ? 4.379 -10.260 -4.755 1.00 93.38 237 LEU A CA 1
ATOM 1851 C C . LEU A 1 237 ? 3.471 -10.770 -5.883 1.00 93.38 237 LEU A C 1
ATOM 1853 O O . LEU A 1 237 ? 3.938 -11.347 -6.860 1.00 93.38 237 LEU A O 1
ATOM 1857 N N . GLN A 1 238 ? 2.168 -10.543 -5.731 1.00 95.25 238 GLN A N 1
ATOM 1858 C CA . GLN A 1 238 ? 1.112 -10.896 -6.686 1.00 95.25 238 GLN A CA 1
ATOM 1859 C C . GLN A 1 238 ? 0.516 -9.656 -7.354 1.00 95.25 238 GLN A C 1
ATOM 1861 O O . GLN A 1 238 ? 0.125 -9.706 -8.522 1.00 95.25 238 GLN A O 1
ATOM 1866 N N . TYR A 1 239 ? 0.475 -8.544 -6.622 1.00 95.56 239 TYR A N 1
ATOM 1867 C CA . TYR A 1 239 ? -0.050 -7.264 -7.071 1.00 95.56 239 TYR A CA 1
ATOM 1868 C C . TYR A 1 239 ? 0.956 -6.146 -6.792 1.00 95.56 239 TYR A C 1
ATOM 1870 O O . TYR A 1 239 ? 1.355 -5.946 -5.643 1.00 95.56 239 TYR A O 1
ATOM 1878 N N . LEU A 1 240 ? 1.317 -5.395 -7.831 1.00 94.94 240 LEU A N 1
ATOM 1879 C CA . LEU A 1 240 ? 2.128 -4.184 -7.728 1.00 94.94 240 LEU A CA 1
ATOM 1880 C C . LEU A 1 240 ? 1.424 -3.032 -8.441 1.00 94.94 240 LEU A C 1
ATOM 1882 O O . LEU A 1 240 ? 1.079 -3.141 -9.617 1.00 94.94 240 LEU A O 1
ATOM 1886 N N . SER A 1 241 ? 1.236 -1.921 -7.737 1.00 93.69 241 SER A N 1
ATOM 1887 C CA . SER A 1 241 ? 0.677 -0.693 -8.294 1.00 93.69 241 SER A CA 1
ATOM 1888 C C . SER A 1 241 ? 1.543 0.489 -7.916 1.00 93.69 241 SER A C 1
ATOM 1890 O O . SER A 1 241 ? 1.708 0.772 -6.734 1.00 93.69 241 SER A O 1
ATOM 1892 N N . LEU A 1 242 ? 2.059 1.192 -8.916 1.00 89.94 242 LEU A N 1
ATOM 1893 C CA . LEU A 1 242 ? 2.776 2.448 -8.762 1.00 89.94 242 LEU A CA 1
ATOM 1894 C C . LEU A 1 242 ? 1.975 3.549 -9.457 1.00 89.94 242 LEU A C 1
ATOM 1896 O O . LEU A 1 242 ? 1.610 3.407 -10.624 1.00 89.94 242 LEU A O 1
ATOM 1900 N N . TYR A 1 243 ? 1.705 4.636 -8.746 1.00 86.56 243 TYR A N 1
ATOM 1901 C CA . TYR A 1 243 ? 0.983 5.792 -9.268 1.00 86.56 243 TYR A CA 1
ATOM 1902 C C . TYR A 1 243 ? 1.747 7.077 -8.949 1.00 86.56 243 TYR A C 1
ATOM 1904 O O . TYR A 1 243 ? 2.097 7.281 -7.790 1.00 86.56 243 TYR A O 1
ATOM 1912 N N . ALA A 1 244 ? 1.995 7.935 -9.942 1.00 80.81 244 ALA A N 1
ATOM 1913 C CA . ALA A 1 244 ? 2.596 9.264 -9.755 1.00 80.81 244 ALA A CA 1
ATOM 1914 C C . ALA A 1 244 ? 3.853 9.273 -8.853 1.00 80.81 244 ALA A C 1
ATOM 1916 O O . ALA A 1 244 ? 3.940 10.027 -7.886 1.00 80.81 244 ALA A O 1
ATOM 1917 N N . ILE A 1 245 ? 4.818 8.389 -9.123 1.00 79.12 245 ILE A N 1
ATOM 1918 C CA . ILE A 1 245 ? 6.052 8.291 -8.327 1.00 79.12 245 ILE A CA 1
ATOM 1919 C C . ILE A 1 245 ? 7.109 9.268 -8.862 1.00 79.12 245 ILE A C 1
ATOM 1921 O O . ILE A 1 245 ? 7.366 9.309 -10.064 1.00 79.12 245 ILE A O 1
ATOM 1925 N N . VAL A 1 246 ? 7.756 10.013 -7.964 1.00 74.56 246 VAL A N 1
ATOM 1926 C CA . VAL A 1 246 ? 8.754 11.050 -8.272 1.00 74.56 246 VAL A CA 1
ATOM 1927 C C . VAL A 1 246 ? 10.137 10.651 -7.743 1.00 74.56 246 VAL A C 1
ATOM 1929 O O . VAL A 1 246 ? 10.265 10.021 -6.693 1.00 74.56 246 VAL A O 1
ATOM 1932 N N . GLY A 1 247 ? 11.201 11.040 -8.454 1.00 72.00 247 GLY A N 1
ATOM 1933 C CA . GLY A 1 247 ? 12.589 10.827 -8.010 1.00 72.00 247 GLY A CA 1
ATOM 1934 C C . GLY A 1 247 ? 13.197 9.482 -8.423 1.00 72.00 247 GLY A C 1
ATOM 1935 O O . GLY A 1 247 ? 14.237 9.083 -7.904 1.00 72.00 247 GLY A O 1
ATOM 1936 N N . THR A 1 248 ? 12.578 8.783 -9.375 1.00 76.56 248 THR A N 1
ATOM 1937 C CA . THR A 1 248 ? 13.111 7.555 -9.974 1.00 76.56 248 THR A CA 1
ATOM 1938 C C . THR A 1 248 ? 13.086 7.660 -11.495 1.00 76.56 248 THR A C 1
ATOM 1940 O O . THR A 1 248 ? 12.087 8.059 -12.081 1.00 76.56 248 THR A O 1
ATOM 1943 N N . ARG A 1 249 ? 14.211 7.326 -12.132 1.00 77.12 249 ARG A N 1
ATOM 1944 C CA . ARG A 1 249 ? 14.368 7.323 -13.597 1.00 77.12 249 ARG A CA 1
ATOM 1945 C C . ARG A 1 249 ? 14.369 5.915 -14.182 1.00 77.12 249 ARG A C 1
ATOM 1947 O O . ARG A 1 249 ? 14.124 5.746 -15.367 1.00 77.12 249 ARG A O 1
ATOM 1954 N N . ARG A 1 250 ? 14.663 4.908 -13.355 1.00 82.56 250 ARG A N 1
ATOM 1955 C CA . ARG A 1 250 ? 14.857 3.519 -13.777 1.00 82.56 250 ARG A CA 1
ATOM 1956 C C . ARG A 1 250 ? 14.027 2.590 -12.918 1.00 82.56 250 ARG A C 1
ATOM 1958 O O . ARG A 1 250 ? 14.233 2.536 -11.702 1.00 82.56 250 ARG A O 1
ATOM 1965 N N . LEU A 1 251 ? 13.164 1.806 -13.548 1.00 86.69 251 LEU A N 1
ATOM 1966 C CA . LEU A 1 251 ? 12.377 0.784 -12.873 1.00 86.69 251 LEU A CA 1
ATOM 1967 C C . LEU A 1 251 ? 12.707 -0.603 -13.431 1.00 86.69 251 LEU A C 1
ATOM 1969 O O . LEU A 1 251 ? 12.668 -0.834 -14.636 1.00 86.69 251 LEU A O 1
ATOM 1973 N N . ARG A 1 252 ? 13.004 -1.541 -12.531 1.00 88.56 252 ARG A N 1
ATOM 1974 C CA . ARG A 1 252 ? 13.318 -2.934 -12.849 1.00 88.56 252 ARG A CA 1
ATOM 1975 C C . ARG A 1 252 ? 12.401 -3.856 -12.066 1.00 88.56 252 ARG A C 1
ATOM 1977 O O . ARG A 1 252 ? 12.522 -3.981 -10.849 1.00 88.56 252 ARG A O 1
ATOM 1984 N N . VAL A 1 253 ? 11.519 -4.542 -12.777 1.00 90.06 253 VAL A N 1
ATOM 1985 C CA . VAL A 1 253 ? 10.668 -5.598 -12.233 1.00 90.06 253 VAL A CA 1
ATOM 1986 C C . VAL A 1 253 ? 11.188 -6.929 -12.753 1.00 90.06 253 VAL A C 1
ATOM 1988 O O . VAL A 1 253 ? 10.874 -7.345 -13.865 1.00 90.06 253 VAL A O 1
ATOM 1991 N N . ARG A 1 254 ? 12.032 -7.578 -11.945 1.00 90.12 254 ARG A N 1
ATOM 1992 C CA . ARG A 1 254 ? 12.737 -8.806 -12.324 1.00 90.12 254 ARG A CA 1
ATOM 1993 C C . ARG A 1 254 ? 12.359 -9.970 -11.423 1.00 90.12 254 ARG A C 1
ATOM 1995 O O . ARG A 1 254 ? 12.263 -9.803 -10.211 1.00 90.12 254 ARG A O 1
ATOM 2002 N N . ASN A 1 255 ? 12.237 -11.161 -12.005 1.00 88.75 255 ASN A N 1
ATOM 2003 C CA . ASN A 1 255 ? 12.109 -12.434 -11.280 1.00 88.75 255 ASN A CA 1
ATOM 2004 C C . ASN A 1 255 ? 10.916 -12.519 -10.303 1.00 88.75 255 ASN A C 1
ATOM 2006 O O . ASN A 1 255 ? 10.916 -13.358 -9.398 1.00 88.75 255 ASN A O 1
ATOM 2010 N N . LEU A 1 256 ? 9.872 -11.704 -10.489 1.00 90.00 256 LEU A N 1
ATOM 2011 C CA . LEU A 1 256 ? 8.648 -11.778 -9.688 1.00 90.00 256 LEU A CA 1
ATOM 2012 C C . LEU A 1 256 ? 7.703 -12.837 -10.255 1.00 90.00 256 LEU A C 1
ATOM 2014 O O . LEU A 1 256 ? 6.699 -12.542 -10.900 1.00 90.00 256 LEU A O 1
ATOM 2018 N N . ARG A 1 257 ? 8.026 -14.105 -9.995 1.00 90.88 257 ARG A N 1
ATOM 2019 C CA . ARG A 1 257 ? 7.284 -15.251 -10.543 1.00 90.88 257 ARG A CA 1
ATOM 2020 C C . ARG A 1 257 ? 5.828 -15.321 -10.081 1.00 90.88 257 ARG A C 1
ATOM 2022 O O . ARG A 1 257 ? 5.025 -15.935 -10.755 1.00 90.88 257 ARG A O 1
ATOM 2029 N N . ASN A 1 258 ? 5.465 -14.710 -8.959 1.00 92.69 258 ASN A N 1
ATOM 2030 C CA . ASN A 1 258 ? 4.085 -14.748 -8.464 1.00 92.69 258 ASN A CA 1
ATOM 2031 C C . ASN A 1 258 ? 3.232 -13.567 -8.944 1.00 92.69 258 ASN A C 1
ATOM 2033 O O . ASN A 1 258 ? 2.038 -13.526 -8.640 1.00 92.69 258 ASN A O 1
ATOM 2037 N N . LEU A 1 259 ? 3.827 -12.613 -9.666 1.00 94.44 259 LEU A N 1
ATOM 2038 C CA . LEU A 1 259 ? 3.170 -11.372 -10.046 1.00 94.44 259 LEU A CA 1
ATOM 2039 C C . LEU A 1 259 ? 2.090 -11.648 -11.092 1.00 94.44 259 LEU A C 1
ATOM 2041 O O . LEU A 1 259 ? 2.396 -12.136 -12.173 1.00 94.44 259 LEU A O 1
ATOM 2045 N N . ARG A 1 260 ? 0.838 -11.307 -10.768 1.00 95.12 260 ARG A N 1
ATOM 2046 C CA . ARG A 1 260 ? -0.333 -11.466 -11.647 1.00 95.12 260 ARG A CA 1
ATOM 2047 C C . ARG A 1 260 ? -0.841 -10.146 -12.199 1.00 95.12 260 ARG A C 1
ATOM 2049 O O . ARG A 1 260 ? -1.395 -10.108 -13.291 1.00 95.12 260 ARG A O 1
ATOM 2056 N N . SER A 1 261 ? -0.671 -9.058 -11.455 1.00 95.44 261 SER A N 1
ATOM 2057 C CA . SER A 1 261 ? -1.126 -7.733 -11.868 1.00 95.44 261 SER A CA 1
ATOM 2058 C C . SER A 1 261 ? -0.061 -6.689 -11.587 1.00 95.44 261 SER A C 1
ATOM 2060 O O . SER A 1 261 ? 0.424 -6.567 -10.461 1.00 95.44 261 SER A O 1
ATOM 2062 N N . LEU A 1 262 ? 0.220 -5.883 -12.604 1.00 93.00 262 LEU A N 1
ATOM 2063 C CA . LEU A 1 262 ? 1.191 -4.807 -12.570 1.00 93.00 262 LEU A CA 1
ATOM 2064 C C . LEU A 1 262 ? 0.560 -3.527 -13.116 1.00 93.00 262 LEU A C 1
ATOM 2066 O O . LEU A 1 262 ? 0.013 -3.521 -14.219 1.00 93.00 262 LEU A O 1
ATOM 2070 N N . ARG A 1 263 ? 0.606 -2.447 -12.333 1.00 91.31 263 ARG A N 1
ATOM 2071 C CA . ARG A 1 263 ? 0.104 -1.130 -12.736 1.00 91.31 263 ARG A CA 1
ATOM 2072 C C . ARG A 1 263 ? 1.181 -0.073 -12.559 1.00 91.31 263 ARG A C 1
ATOM 2074 O O . ARG A 1 263 ? 1.732 0.062 -11.470 1.00 91.31 263 ARG A O 1
ATOM 2081 N N . PHE A 1 264 ? 1.409 0.705 -13.603 1.00 85.56 264 PHE A N 1
ATOM 2082 C CA . PHE A 1 264 ? 2.240 1.900 -13.598 1.00 85.56 264 PHE A CA 1
ATOM 2083 C C . PHE A 1 264 ? 1.425 3.027 -14.196 1.00 85.56 264 PHE A C 1
ATOM 2085 O O . PHE A 1 264 ? 1.173 3.035 -15.395 1.00 85.56 264 PHE A O 1
ATOM 2092 N N . LEU A 1 265 ? 0.947 3.936 -13.363 1.00 81.88 265 LEU A N 1
ATOM 2093 C CA . LEU A 1 265 ? 0.003 4.958 -13.783 1.00 81.88 265 LEU A CA 1
ATOM 2094 C C . LEU A 1 265 ? 0.578 6.344 -13.502 1.00 81.88 265 LEU A C 1
ATOM 2096 O O . LEU A 1 265 ? 1.071 6.595 -12.406 1.00 81.88 265 LEU A O 1
ATOM 2100 N N . GLN A 1 266 ? 0.514 7.244 -14.481 1.00 77.88 266 GLN A N 1
ATOM 2101 C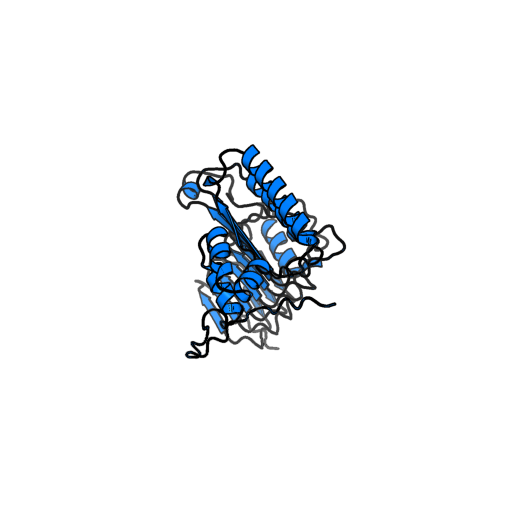 CA . GLN A 1 266 ? 1.125 8.579 -14.397 1.00 77.88 266 GLN A CA 1
ATOM 2102 C C . GLN A 1 266 ? 2.597 8.529 -13.961 1.00 77.88 266 GLN A C 1
ATOM 2104 O O . GLN A 1 266 ? 3.041 9.312 -13.123 1.00 77.88 266 GLN A O 1
ATOM 2109 N N . PHE A 1 267 ? 3.348 7.562 -14.483 1.00 72.25 267 PHE A N 1
ATOM 2110 C CA . PHE A 1 267 ? 4.711 7.309 -14.039 1.00 72.25 267 PHE A CA 1
ATOM 2111 C C . PHE A 1 267 ? 5.706 7.598 -15.163 1.00 72.25 267 PHE A C 1
ATOM 2113 O O . PHE A 1 267 ? 5.681 6.941 -16.202 1.00 72.25 267 PHE A O 1
ATOM 2120 N N . LEU A 1 268 ? 6.557 8.607 -14.959 1.00 71.81 268 LEU A N 1
ATOM 2121 C CA . LEU A 1 268 ? 7.588 9.012 -15.913 1.00 71.81 268 LEU A CA 1
ATOM 2122 C C . LEU A 1 268 ? 8.893 8.292 -15.572 1.00 71.81 268 LEU A C 1
ATOM 2124 O O . LEU A 1 268 ? 9.487 8.541 -14.525 1.00 71.81 268 LEU A O 1
ATOM 2128 N N . VAL A 1 269 ? 9.333 7.404 -16.459 1.00 75.56 269 VAL A N 1
ATOM 2129 C CA . VAL A 1 269 ? 10.603 6.676 -16.344 1.00 75.56 269 VAL A CA 1
ATOM 2130 C C . VAL A 1 269 ? 11.402 6.814 -17.634 1.00 75.56 269 VAL A C 1
ATOM 2132 O O . VAL A 1 269 ? 10.833 6.908 -18.718 1.00 75.56 269 VAL A O 1
ATOM 2135 N N . GLU A 1 270 ? 12.723 6.860 -17.516 1.00 78.88 270 GLU A N 1
ATOM 2136 C CA . GLU A 1 270 ? 13.641 6.826 -18.657 1.00 78.88 270 GLU A CA 1
ATOM 2137 C C . GLU A 1 270 ? 13.825 5.369 -19.104 1.00 78.88 270 GLU A C 1
ATOM 2139 O O . GLU A 1 270 ? 13.515 5.052 -20.247 1.00 78.88 270 GLU A O 1
ATOM 2144 N N . ASP A 1 271 ? 14.195 4.475 -18.177 1.00 80.31 271 ASP A N 1
ATOM 2145 C CA . ASP A 1 271 ? 14.414 3.050 -18.460 1.00 80.31 271 ASP A CA 1
ATOM 2146 C C . ASP A 1 271 ? 13.422 2.166 -17.694 1.00 80.31 271 ASP A C 1
ATOM 2148 O O . ASP A 1 271 ? 13.279 2.273 -16.466 1.00 80.31 271 ASP A O 1
ATOM 2152 N N . LEU A 1 272 ? 12.779 1.238 -18.402 1.00 84.44 272 LEU A N 1
ATOM 2153 C CA . LEU A 1 272 ? 11.856 0.271 -17.812 1.00 84.44 272 LEU A CA 1
ATOM 2154 C C . LEU A 1 272 ? 12.161 -1.137 -18.309 1.00 84.44 272 LEU A C 1
ATOM 2156 O O . LEU A 1 272 ? 12.115 -1.430 -19.503 1.00 84.44 272 LEU A O 1
ATOM 2160 N N . GLU A 1 273 ? 12.421 -2.019 -17.352 1.00 87.12 273 GLU A N 1
ATOM 2161 C CA . GLU A 1 273 ? 12.660 -3.430 -17.601 1.00 87.12 273 GLU A CA 1
ATOM 2162 C C . GLU A 1 273 ? 11.680 -4.295 -16.811 1.00 87.12 273 GLU A C 1
ATOM 2164 O O . GLU A 1 273 ? 11.606 -4.215 -15.581 1.00 87.12 273 GLU A O 1
ATOM 2169 N N . ILE A 1 274 ? 10.964 -5.161 -17.524 1.00 88.44 274 ILE A N 1
ATOM 2170 C CA . ILE A 1 274 ? 10.063 -6.161 -16.958 1.00 88.44 274 ILE A CA 1
ATOM 2171 C C . ILE A 1 274 ? 10.472 -7.523 -17.522 1.00 88.44 274 ILE A C 1
ATOM 2173 O O . ILE A 1 274 ? 10.218 -7.828 -18.688 1.00 88.44 274 ILE A O 1
ATOM 2177 N N . THR A 1 275 ? 11.133 -8.336 -16.699 1.00 90.00 275 THR A N 1
ATOM 2178 C CA . THR A 1 275 ? 11.691 -9.633 -17.111 1.00 90.00 275 THR A CA 1
ATOM 2179 C C . THR A 1 275 ? 11.461 -10.701 -16.042 1.00 90.00 275 THR A C 1
ATOM 2181 O O . THR A 1 275 ? 11.408 -10.430 -14.841 1.00 90.00 275 THR A O 1
ATOM 2184 N N . GLY A 1 276 ? 11.297 -11.960 -16.455 1.00 86.81 276 GLY A N 1
ATOM 2185 C CA . GLY A 1 276 ? 11.113 -13.065 -15.505 1.00 86.81 276 GLY A CA 1
ATOM 2186 C C . GLY A 1 276 ? 9.810 -12.985 -14.694 1.00 86.81 276 GLY A C 1
ATOM 2187 O O . GLY A 1 276 ? 9.795 -13.360 -13.519 1.00 86.81 276 GLY A O 1
ATOM 2188 N N . VAL A 1 277 ? 8.720 -12.518 -15.317 1.00 90.75 277 VAL A N 1
ATOM 2189 C CA . VAL A 1 277 ? 7.360 -12.433 -14.742 1.00 90.75 277 VAL A CA 1
ATOM 2190 C C . VAL A 1 277 ? 6.359 -13.336 -15.494 1.00 90.75 277 VAL A C 1
ATOM 2192 O O . VAL A 1 277 ? 5.367 -12.864 -16.047 1.00 90.75 277 VAL A O 1
ATOM 2195 N N . PRO A 1 278 ? 6.585 -14.664 -15.535 1.00 90.50 278 PRO A N 1
ATOM 2196 C CA . PRO A 1 278 ? 5.874 -15.564 -16.449 1.00 90.50 278 PRO A CA 1
ATOM 2197 C C . PRO A 1 278 ? 4.365 -15.699 -16.185 1.00 90.50 278 PRO A C 1
ATOM 2199 O O . PRO A 1 278 ? 3.618 -16.127 -17.062 1.00 90.50 278 PRO A O 1
ATOM 2202 N N . PHE A 1 279 ? 3.898 -15.353 -14.986 1.00 92.06 279 PHE A N 1
ATOM 2203 C CA . PHE A 1 279 ? 2.491 -15.460 -14.587 1.00 92.06 279 PHE A CA 1
ATOM 2204 C C . PHE A 1 279 ? 1.756 -14.116 -14.577 1.00 92.06 279 PHE A C 1
ATOM 2206 O O . PHE A 1 279 ? 0.660 -14.030 -14.026 1.00 92.06 279 PHE A O 1
ATOM 2213 N N . LEU A 1 280 ? 2.339 -13.079 -15.187 1.00 92.81 280 LEU A N 1
ATOM 2214 C CA . LEU A 1 280 ? 1.683 -11.784 -15.298 1.00 92.81 280 LEU A CA 1
ATOM 2215 C C . LEU A 1 280 ? 0.453 -11.894 -16.202 1.00 92.81 280 LEU A C 1
ATOM 2217 O O . LEU A 1 280 ? 0.570 -12.253 -17.369 1.00 92.81 280 LEU A O 1
ATOM 2221 N N . GLU A 1 281 ? -0.716 -11.566 -15.656 1.00 94.06 281 GLU A N 1
ATOM 2222 C CA . GLU A 1 281 ? -2.004 -11.616 -16.352 1.00 94.06 281 GLU A CA 1
ATOM 2223 C C . GLU A 1 281 ? -2.473 -10.226 -16.778 1.00 94.06 281 GLU A C 1
ATOM 2225 O O . GLU A 1 281 ? -3.091 -10.078 -17.829 1.00 94.06 281 GLU A O 1
ATOM 2230 N N . ASN A 1 282 ? -2.179 -9.201 -15.975 1.00 93.38 282 ASN A N 1
ATOM 2231 C CA . ASN A 1 282 ? -2.655 -7.844 -16.208 1.00 93.38 282 ASN A CA 1
ATOM 2232 C C . ASN A 1 282 ? -1.506 -6.839 -16.143 1.00 93.38 282 ASN A C 1
ATOM 2234 O O . ASN A 1 282 ? -0.838 -6.730 -15.111 1.00 93.38 282 ASN A O 1
ATOM 2238 N N . LEU A 1 283 ? -1.325 -6.070 -17.213 1.00 90.56 283 LEU A N 1
ATOM 2239 C CA . LEU A 1 283 ? -0.350 -4.992 -17.303 1.00 90.56 283 LEU A CA 1
ATOM 2240 C C . LEU A 1 283 ? -1.046 -3.693 -17.712 1.00 90.56 283 LEU A C 1
ATOM 2242 O O . LEU A 1 283 ? -1.577 -3.578 -18.815 1.00 90.56 283 LEU A O 1
ATOM 2246 N N . TYR A 1 284 ? -1.014 -2.708 -16.818 1.00 89.25 284 TYR A N 1
ATOM 2247 C CA . TYR A 1 284 ? -1.551 -1.372 -17.054 1.00 89.25 284 TYR A CA 1
ATOM 2248 C C . TYR A 1 284 ? -0.427 -0.352 -16.981 1.00 89.25 284 TYR A C 1
ATOM 2250 O O . TYR A 1 284 ? 0.294 -0.285 -15.987 1.00 89.25 284 TYR A O 1
ATOM 2258 N N . MET A 1 285 ? -0.297 0.455 -18.021 1.00 83.12 285 MET A N 1
ATOM 2259 C CA . MET A 1 285 ? 0.764 1.430 -18.182 1.00 83.12 285 MET A CA 1
ATOM 2260 C C . MET A 1 285 ? 0.179 2.743 -18.690 1.00 83.12 285 MET A C 1
ATOM 2262 O O . MET A 1 285 ? -0.406 2.784 -19.769 1.00 83.12 285 MET A O 1
ATOM 2266 N N . THR A 1 286 ? 0.336 3.825 -17.933 1.00 79.62 286 THR A N 1
ATOM 2267 C CA . THR A 1 286 ? 0.022 5.185 -18.381 1.00 79.62 286 THR A CA 1
ATOM 2268 C C . THR A 1 286 ? 1.150 6.139 -18.005 1.00 79.62 286 THR A C 1
ATOM 2270 O O . THR A 1 286 ? 1.660 6.110 -16.884 1.00 79.62 286 THR A O 1
ATOM 2273 N N . GLY A 1 287 ? 1.531 6.993 -18.952 1.00 66.50 287 GLY A N 1
ATOM 2274 C CA . GLY A 1 287 ? 2.700 7.866 -18.841 1.00 66.50 287 GLY A CA 1
ATOM 2275 C C . GLY A 1 287 ? 3.720 7.551 -19.934 1.00 66.50 287 GLY A C 1
ATOM 2276 O O . GLY A 1 287 ? 3.883 6.398 -20.331 1.00 66.50 287 GLY A O 1
ATOM 2277 N N . ALA A 1 288 ? 4.364 8.590 -20.466 1.00 54.88 288 ALA A N 1
ATOM 2278 C CA . ALA A 1 288 ? 5.342 8.446 -21.537 1.00 54.88 288 ALA A CA 1
ATOM 2279 C C . ALA A 1 288 ? 6.730 8.117 -20.954 1.00 54.88 288 ALA A C 1
ATOM 2281 O O . ALA A 1 288 ? 7.176 8.816 -20.037 1.00 54.88 288 ALA A O 1
ATOM 2282 N N . PRO A 1 289 ? 7.442 7.101 -21.473 1.00 59.94 289 PRO A N 1
ATOM 2283 C CA . PRO A 1 289 ? 8.859 6.957 -21.198 1.00 59.94 289 PRO A CA 1
ATOM 2284 C C . PRO A 1 289 ? 9.625 8.118 -21.845 1.00 59.94 289 PRO A C 1
ATOM 2286 O O . PRO A 1 289 ? 9.346 8.495 -22.986 1.00 59.94 289 PRO A O 1
ATOM 2289 N N . LEU A 1 290 ? 10.606 8.682 -21.138 1.00 56.19 290 LEU A N 1
ATOM 2290 C CA . LEU A 1 290 ? 11.412 9.823 -21.601 1.00 56.19 290 LEU A CA 1
ATOM 2291 C C . LEU A 1 290 ? 12.506 9.401 -22.606 1.00 56.19 290 LEU A C 1
ATOM 2293 O O . LEU A 1 290 ? 13.661 9.796 -22.491 1.00 56.19 290 LEU A O 1
ATOM 2297 N N . GLY A 1 291 ? 12.144 8.592 -23.605 1.00 57.50 291 GLY A N 1
ATOM 2298 C CA . GLY A 1 291 ? 13.027 8.222 -24.716 1.00 57.50 291 GLY A CA 1
ATOM 2299 C C . GLY A 1 291 ? 14.112 7.179 -24.418 1.00 57.50 291 GLY A C 1
ATOM 2300 O O . GLY A 1 291 ? 14.989 7.018 -25.262 1.00 57.50 291 GLY A O 1
ATOM 2301 N N . GLY A 1 292 ? 14.069 6.487 -23.273 1.00 63.31 292 GLY A N 1
ATOM 2302 C CA . GLY A 1 292 ? 15.015 5.415 -22.935 1.00 63.31 292 GLY A CA 1
ATOM 2303 C C . GLY A 1 292 ? 14.573 4.013 -23.367 1.00 63.31 292 GLY A C 1
ATOM 2304 O O . GLY A 1 292 ? 13.586 3.837 -24.094 1.00 63.31 292 GLY A O 1
ATOM 2305 N N . ASP A 1 293 ? 15.344 3.011 -22.939 1.00 65.12 293 ASP A N 1
ATOM 2306 C CA . ASP A 1 293 ? 15.164 1.621 -23.356 1.00 65.12 293 ASP A CA 1
ATOM 2307 C C . ASP A 1 293 ? 13.993 0.965 -22.620 1.00 65.12 293 ASP A C 1
ATOM 2309 O O . ASP A 1 293 ? 13.876 0.988 -21.389 1.00 65.12 293 ASP A O 1
ATOM 2313 N N . PHE A 1 294 ? 13.123 0.334 -23.404 1.00 72.88 294 PHE A N 1
ATOM 2314 C CA . PHE A 1 294 ? 11.965 -0.390 -22.909 1.00 72.88 294 PHE A CA 1
ATOM 2315 C C . PHE A 1 294 ? 12.105 -1.870 -23.244 1.00 72.88 294 PHE A C 1
ATOM 2317 O O . PHE A 1 294 ? 12.063 -2.265 -24.411 1.00 72.88 294 PHE A O 1
ATOM 2324 N N . VAL A 1 295 ? 12.274 -2.689 -22.207 1.00 74.81 295 VAL A N 1
ATOM 2325 C CA . VAL A 1 295 ? 12.429 -4.137 -22.343 1.00 74.81 295 VAL A CA 1
ATOM 2326 C C . VAL A 1 295 ? 11.327 -4.819 -21.563 1.00 74.81 295 VAL A C 1
ATOM 2328 O O . VAL A 1 295 ? 11.300 -4.791 -20.333 1.00 74.81 295 VAL A O 1
ATOM 2331 N N . VAL A 1 296 ? 10.428 -5.473 -22.286 1.00 76.19 296 VAL A N 1
ATOM 2332 C CA . VAL A 1 296 ? 9.383 -6.295 -21.690 1.00 76.19 296 VAL A CA 1
ATOM 2333 C C . VAL A 1 296 ? 9.365 -7.628 -22.403 1.00 76.19 296 VAL A C 1
ATOM 2335 O O . VAL A 1 296 ? 9.076 -7.686 -23.593 1.00 76.19 296 VAL A O 1
ATOM 2338 N N . SER A 1 297 ? 9.692 -8.693 -21.673 1.00 79.50 297 SER A N 1
ATOM 2339 C CA . SER A 1 297 ? 9.835 -10.028 -22.248 1.00 79.50 297 SER A CA 1
ATOM 2340 C C . SER A 1 297 ? 9.200 -11.115 -21.383 1.00 79.50 297 SER A C 1
ATOM 2342 O O . SER A 1 297 ? 9.061 -10.989 -20.164 1.00 79.50 297 SER A O 1
ATOM 2344 N N . SER A 1 298 ? 8.821 -12.211 -22.046 1.00 69.62 298 SER A N 1
ATOM 2345 C CA . SER A 1 298 ? 8.373 -13.462 -21.421 1.00 69.62 298 SER A CA 1
ATOM 2346 C C . SER A 1 298 ? 7.151 -13.324 -20.499 1.00 69.62 298 SER A C 1
ATOM 2348 O O . SER A 1 298 ? 7.201 -13.694 -19.325 1.00 69.62 298 SER A O 1
ATOM 2350 N N . MET A 1 299 ? 6.028 -12.852 -21.056 1.00 81.19 299 MET A N 1
ATOM 2351 C CA . MET A 1 299 ? 4.713 -12.789 -20.390 1.00 81.19 299 MET A CA 1
ATOM 2352 C C . MET A 1 299 ? 3.691 -13.718 -21.081 1.00 81.19 299 MET A C 1
ATOM 2354 O O . MET A 1 299 ? 2.734 -13.239 -21.691 1.00 81.19 299 MET A O 1
ATOM 2358 N N . PRO A 1 300 ? 3.875 -15.051 -21.030 1.00 83.19 300 PRO A N 1
ATOM 2359 C CA . PRO A 1 300 ? 3.028 -15.998 -21.760 1.00 83.19 300 PRO A CA 1
ATOM 2360 C C . PRO A 1 300 ? 1.563 -15.995 -21.297 1.00 83.19 300 PRO A C 1
ATOM 2362 O O . PRO A 1 300 ? 0.683 -16.389 -22.053 1.00 83.19 300 PRO A O 1
ATOM 2365 N N . ASN A 1 301 ? 1.296 -15.548 -20.067 1.00 87.56 301 ASN A N 1
ATOM 2366 C CA . ASN A 1 301 ? -0.036 -15.556 -19.461 1.00 87.56 301 ASN A CA 1
ATOM 2367 C C . ASN A 1 301 ? -0.751 -14.198 -19.517 1.00 87.56 301 ASN A C 1
ATOM 2369 O O . ASN A 1 301 ? -1.783 -14.039 -18.862 1.00 87.56 301 ASN A O 1
ATOM 2373 N N . LEU A 1 302 ? -0.226 -13.224 -20.271 1.00 87.94 302 LEU A N 1
ATOM 2374 C CA . LEU A 1 302 ? -0.799 -11.883 -20.324 1.00 87.94 302 LEU A CA 1
ATOM 2375 C C . LEU A 1 302 ? -2.181 -11.908 -20.989 1.00 87.94 302 LEU A C 1
ATOM 2377 O O . LEU A 1 302 ? -2.327 -12.327 -22.134 1.00 87.94 302 LEU A O 1
ATOM 2381 N N . ARG A 1 303 ? -3.197 -11.440 -20.261 1.00 90.69 303 ARG A N 1
ATOM 2382 C CA . ARG A 1 303 ? -4.599 -11.371 -20.703 1.00 90.69 303 ARG A CA 1
ATOM 2383 C C . ARG A 1 303 ? -5.044 -9.944 -20.977 1.00 90.69 303 ARG A C 1
ATOM 2385 O O . ARG A 1 303 ? -5.811 -9.712 -21.904 1.00 90.69 303 ARG A O 1
ATOM 2392 N N . VAL A 1 304 ? -4.578 -8.998 -20.164 1.00 88.25 304 VAL A N 1
ATOM 2393 C CA . VAL A 1 304 ? -4.932 -7.581 -20.274 1.00 88.25 304 VAL A CA 1
ATOM 2394 C C . VAL A 1 304 ? -3.664 -6.759 -20.417 1.00 88.25 304 VAL A C 1
ATOM 2396 O O . VAL A 1 304 ? -2.789 -6.802 -19.552 1.00 88.25 304 VAL A O 1
ATOM 2399 N N . LEU A 1 305 ? -3.592 -5.987 -21.500 1.00 87.06 305 LEU A N 1
ATOM 2400 C CA . LEU A 1 305 ? -2.537 -5.019 -21.753 1.00 87.06 305 LEU A CA 1
ATOM 2401 C C . LEU A 1 305 ? -3.164 -3.662 -22.065 1.00 87.06 305 LEU A C 1
ATOM 2403 O O . LEU A 1 305 ? -3.864 -3.503 -23.062 1.00 87.06 305 LEU A O 1
ATOM 2407 N N . THR A 1 306 ? -2.896 -2.679 -21.217 1.00 83.75 306 THR A N 1
ATOM 2408 C CA . THR A 1 306 ? -3.310 -1.292 -21.427 1.00 83.75 306 THR A CA 1
ATOM 2409 C C . THR A 1 306 ? -2.072 -0.422 -21.413 1.00 83.75 306 THR A C 1
ATOM 2411 O O . THR A 1 306 ? -1.370 -0.378 -20.407 1.00 83.75 306 THR A O 1
ATOM 2414 N N . ILE A 1 307 ? -1.803 0.272 -22.515 1.00 77.56 307 ILE A N 1
ATOM 2415 C CA . ILE A 1 307 ? -0.666 1.182 -22.642 1.00 77.56 307 ILE A CA 1
ATOM 2416 C C . ILE A 1 307 ? -1.179 2.511 -23.179 1.00 77.56 307 ILE A C 1
ATOM 2418 O O . ILE A 1 307 ? -1.683 2.584 -24.296 1.00 77.56 307 ILE A O 1
ATOM 2422 N N . HIS A 1 308 ? -1.010 3.566 -22.393 1.00 74.19 308 HIS A N 1
ATOM 2423 C CA . HIS A 1 308 ? -1.198 4.944 -22.821 1.00 74.19 308 HIS A CA 1
ATOM 2424 C C . HIS A 1 308 ? 0.163 5.641 -22.779 1.00 74.19 308 HIS A C 1
ATOM 2426 O O . HIS A 1 308 ? 0.601 6.116 -21.728 1.00 74.19 308 HIS A O 1
ATOM 2432 N N . SER A 1 309 ? 0.841 5.644 -23.927 1.00 63.06 309 SER A N 1
ATOM 2433 C CA . SER A 1 309 ? 2.154 6.255 -24.145 1.00 63.06 309 SER A CA 1
ATOM 2434 C C . SER A 1 309 ? 2.205 6.877 -25.541 1.00 63.06 309 SER A C 1
ATOM 2436 O O . SER A 1 309 ? 1.594 6.351 -26.468 1.00 63.06 309 SER A O 1
ATOM 2438 N N . GLU A 1 310 ? 2.967 7.958 -25.710 1.00 54.88 310 GLU A N 1
ATOM 2439 C CA . GLU A 1 310 ? 3.221 8.559 -27.027 1.00 54.88 310 GLU A CA 1
ATOM 2440 C C . GLU A 1 310 ? 4.189 7.720 -27.889 1.00 54.88 310 GLU A C 1
ATOM 2442 O O . GLU A 1 310 ? 4.161 7.818 -29.114 1.00 54.88 310 GLU A O 1
ATOM 2447 N N . LYS A 1 311 ? 5.036 6.869 -27.278 1.00 55.12 311 LYS A N 1
ATOM 2448 C CA . LYS A 1 311 ? 5.978 5.959 -27.966 1.00 55.12 311 LYS A CA 1
ATOM 2449 C C . LYS A 1 311 ? 6.135 4.650 -27.180 1.00 55.12 311 LYS A C 1
ATOM 2451 O O . LYS A 1 311 ? 6.461 4.673 -25.994 1.00 55.12 311 LYS A O 1
ATOM 2456 N N . PHE A 1 312 ? 5.907 3.503 -27.821 1.00 51.69 312 PHE A N 1
ATOM 2457 C CA . PHE A 1 312 ? 6.030 2.179 -27.197 1.00 51.69 312 PHE A CA 1
ATOM 2458 C C . PHE A 1 312 ? 6.565 1.149 -28.203 1.00 51.69 312 PHE A C 1
ATOM 2460 O O . PHE A 1 312 ? 6.107 1.121 -29.344 1.00 51.69 312 PHE A O 1
ATOM 2467 N N . ARG A 1 313 ? 7.532 0.310 -27.804 1.00 50.62 313 ARG A N 1
ATOM 2468 C CA . ARG A 1 313 ? 8.085 -0.781 -28.631 1.00 50.62 313 ARG A CA 1
ATOM 2469 C C . ARG A 1 313 ? 7.959 -2.107 -27.884 1.00 50.62 313 ARG A C 1
ATOM 2471 O O . ARG A 1 313 ? 8.586 -2.278 -26.853 1.00 50.62 313 ARG A O 1
ATOM 2478 N N . LEU A 1 314 ? 7.171 -3.046 -28.403 1.00 52.03 314 LEU A N 1
ATOM 2479 C CA . LEU A 1 314 ? 7.125 -4.421 -27.892 1.00 52.03 314 LEU A CA 1
ATOM 2480 C C . LEU A 1 314 ? 8.180 -5.262 -28.607 1.00 52.03 314 LEU A C 1
ATOM 2482 O O . LEU A 1 314 ? 8.160 -5.340 -29.834 1.00 52.03 314 LEU A O 1
ATOM 2486 N N . SER A 1 315 ? 9.062 -5.919 -27.857 1.00 50.81 315 SER A N 1
ATOM 2487 C CA . SER A 1 315 ? 9.934 -6.964 -28.390 1.00 50.81 315 SER A CA 1
ATOM 2488 C C . SER A 1 315 ? 9.461 -8.328 -27.888 1.00 50.81 315 SER A C 1
ATOM 2490 O O . SER A 1 315 ? 9.660 -8.705 -26.738 1.00 50.81 315 SER A O 1
ATOM 2492 N N . ASN A 1 316 ? 8.825 -9.099 -28.769 1.00 42.09 316 ASN A N 1
ATOM 2493 C CA . ASN A 1 316 ? 8.626 -10.525 -28.530 1.00 42.09 316 ASN A CA 1
ATOM 2494 C C . ASN A 1 316 ? 9.932 -11.245 -28.876 1.00 42.09 316 ASN A C 1
ATOM 2496 O O . ASN A 1 316 ? 10.227 -11.447 -30.051 1.00 42.09 316 ASN A O 1
ATOM 2500 N N . SER A 1 317 ? 10.710 -11.662 -27.877 1.00 35.81 317 SER A N 1
ATOM 2501 C CA . SER A 1 317 ? 11.713 -12.706 -28.096 1.00 35.81 317 SER A CA 1
ATOM 2502 C C . SER A 1 317 ? 10.997 -14.057 -28.090 1.00 35.81 317 SER A C 1
ATOM 2504 O O . SER A 1 317 ? 10.873 -14.701 -27.049 1.00 35.81 317 SER A O 1
ATOM 2506 N N . ALA A 1 318 ? 10.453 -14.441 -29.241 1.00 31.66 318 ALA A N 1
ATOM 2507 C CA . ALA A 1 318 ? 10.056 -15.815 -29.499 1.00 31.66 318 ALA A CA 1
ATOM 2508 C C . ALA A 1 318 ? 11.258 -16.539 -30.113 1.00 31.66 318 ALA A C 1
ATOM 2510 O O . ALA A 1 318 ? 11.524 -16.352 -31.297 1.00 31.66 318 ALA A O 1
ATOM 2511 N N . HIS A 1 319 ? 11.968 -17.329 -29.308 1.00 32.50 319 HIS A N 1
ATOM 2512 C CA . HIS A 1 319 ? 12.800 -18.446 -29.754 1.00 32.50 319 HIS A CA 1
ATOM 2513 C C . HIS A 1 319 ? 12.652 -19.585 -28.752 1.00 32.50 319 HIS A C 1
ATOM 2515 O O . HIS A 1 319 ? 12.758 -19.303 -27.536 1.00 32.50 319 HIS A O 1
#

Organism: NCBI:txid586396

Sequence (319 aa):
MSSDCKSRRRENKGSEEVDRISNLPDEVIHEILALLNSPREAAKASILSSTWFRLWRSYPILEFHDTQFKSTQSVKGFVSTAREKFSRRSDGTLIPMKAVRIKFNVQKKWPLEICSAFLDDMLELVANRSHPPQEIDIAAEFDKNIGRTLNFNGTGAYSIPRGLLLPKSKHQFRLKSLKLTNCSFDQFKDVNLDINPFVSLGSSLRGLSLSELSFPAGEGGGGGLILNSIIAGASCLQYLSLYAIVGTRRLRVRNLRNLRSLRFLQFLVEDLEITGVPFLENLYMTGAPLGGDFVVSSMPNLRVLTIHSEKFRLSNSAH

pLDDT: mean 72.68, std 14.94, range [31.66, 95.56]

Secondary structure (DSSP, 8-state):
-------------S-----TTTTS-HHHHHHHHHHSSSHHHHHHHGGG-HHHHHHHHHS-EEEEEGGG-SSHHHHHHHHHHHHHHHHHHHHH------EEEEEEEESS---HHHHHHHHHHHHHHHHTSSS--SEEEEEEEE-TTHHHH---SS---EEPPHHHHS--SSS-----EEEEESEE-GGGTT---SS-GGGGGTTT--EEEEES-BPPP-TTTHHHHHHHHHHHH-TT--EEEEES-BS-SEEEEES-TT--EEEEES---SEEEEES-TT--EEEEES---S--EEE---TT--EEEEE-SS--------

Radius of gyration: 23.26 Å; chains: 1; bounding box: 68×53×79 Å

Foldseek 3Di:
DDDDPDDDDPPPPDDCPPLVLLPDPLVVLLVVLVPDPALVVQVVVCVSDVSSVLSCVQEPEAEEEPVVDPDLVSLVVVLVVVLVVLVVVLPDDDRARAEYEYEYEYEPDDDLVSVQVSVVSVVVSLVPHPHHYQEYAYEYHYDPVVVPPDPPPDAPARADDPCVQQPPDPSQRLHQEYHYYRHEPVVCQPPDPPPLRNLSQQPRHAYYHAESYEYDDDPPQVRQSNVQSNLVSNLNYQYYEYYNYYRGAEHENEQNQNHAEYYDYQDEHQYYEHYNHQNHAYYYEADEHPPHDYYHERPPNHNYDHYHYPDDDDDYPDD

InterPro domains:
  IPR001810 F-box domain [PF00646] (21-61)
  IPR032675 Leucine-rich repeat domain superfamily [G3DSA:3.80.10.10] (44-318)
  IPR036047 F-box-like domain superfamily [SSF81383] (9-72)
  IPR055411 F-box/LRR-repeat protein 15/At3g58940/PEG3-like, LRR domain [PF24758] (164-311)